Protein AF-A0A7K2MBK6-F1 (afdb_monomer_lite)

Sequence (251 aa):
DGAGLAPPAGGGGDGQAEGDTASGGSEAKGGGGGAPAEAKKDAPRGPLPFRPGDGPNLFVQFAQVRLATFPADSPCRLTDHHTVGMMDTATVEALKCWQRQVDGIYDGVMVKTDGLGNLGRSTMTALLMAHLGKNTADIQPGEDNPNVVWFNSVLLWATYDRITDNVVTTQSLFIRSNMQYLQGVKPRAHAPVNDALKERVKLYQRAMGLPVTGTVDDATYRQLHGGRIVSQDQPGEVTADNYPPLPATDQ

pLDDT: mean 83.33, std 23.37, range [27.06, 98.81]

Radius of gyration: 22.5 Å; chains: 1; bounding box: 66×53×66 Å

Secondary structure (DSSP, 8-state):
-----PPPPP--------------------------------PPPPS-SB-TTPPP-HHHHHHHHHHHTS-TT-TT---S---TT---HHHHHHHHHHHHHHHHHHT--HHHHH-TT-B-HHHHHHHHHHHHTT--GGGSTT-EEHHHHHHHHHHHHHH-SEE-HHHHHHHHHHHHHHHHHHTTPPP---EE--HHHHHHHHHHHHHTT----SS--HHHHHHHHTT--TTTT---EE--TTPSPPPPP--

Structure (mmCIF, N/CA/C/O backbone):
data_AF-A0A7K2MBK6-F1
#
_entry.id   AF-A0A7K2MBK6-F1
#
loop_
_atom_site.group_PDB
_atom_site.id
_atom_site.type_symbol
_atom_site.label_atom_id
_atom_site.label_alt_id
_atom_site.label_comp_id
_atom_site.label_asym_id
_atom_site.label_entity_id
_atom_site.label_seq_id
_atom_site.pdbx_PDB_ins_code
_atom_site.Cartn_x
_atom_site.Cartn_y
_atom_site.Cartn_z
_atom_site.occupancy
_atom_site.B_iso_or_equiv
_atom_site.auth_seq_id
_atom_site.auth_comp_id
_atom_site.auth_asym_id
_atom_site.auth_atom_id
_atom_site.pdbx_PDB_model_num
ATOM 1 N N . ASP A 1 1 ? -13.347 24.361 7.767 1.00 36.22 1 ASP A N 1
ATOM 2 C CA . ASP A 1 1 ? -14.416 24.047 6.799 1.00 36.22 1 ASP A CA 1
ATOM 3 C C . ASP A 1 1 ? -14.302 22.605 6.348 1.00 36.22 1 ASP A C 1
ATOM 5 O O . ASP A 1 1 ? -13.386 22.248 5.619 1.00 36.22 1 ASP A O 1
ATOM 9 N N . GLY A 1 2 ? -15.140 21.754 6.941 1.00 32.47 2 GLY A N 1
ATOM 10 C CA . GLY A 1 2 ? -15.077 20.302 6.807 1.00 32.47 2 GLY A CA 1
ATOM 11 C C . GLY A 1 2 ? -16.009 19.789 5.717 1.00 32.47 2 GLY A C 1
ATOM 12 O O . GLY A 1 2 ? -17.200 20.089 5.729 1.00 32.47 2 GLY A O 1
ATOM 13 N N . ALA A 1 3 ? -15.471 18.975 4.812 1.00 32.50 3 ALA A N 1
ATOM 14 C CA . ALA A 1 3 ? -16.254 18.151 3.902 1.00 32.50 3 ALA A CA 1
ATOM 15 C C . ALA A 1 3 ? -16.239 16.708 4.426 1.00 32.50 3 ALA A C 1
ATOM 17 O O . ALA A 1 3 ? -15.243 15.996 4.306 1.00 32.50 3 ALA A O 1
ATOM 18 N N . GLY A 1 4 ? -17.337 16.304 5.068 1.00 27.06 4 GLY A N 1
ATOM 19 C CA . GLY A 1 4 ? -17.598 14.918 5.441 1.00 27.06 4 GLY A CA 1
ATOM 20 C C . GLY A 1 4 ? -18.041 14.120 4.216 1.00 27.06 4 GLY A C 1
ATOM 21 O O . GLY A 1 4 ? -18.977 14.514 3.524 1.00 27.06 4 GLY A O 1
ATOM 22 N N . LEU A 1 5 ? -17.366 13.004 3.944 1.00 34.25 5 LEU A N 1
ATOM 23 C CA . LEU A 1 5 ? -17.765 12.044 2.917 1.00 34.25 5 LEU A CA 1
ATOM 24 C C . LEU A 1 5 ? -18.743 11.037 3.534 1.00 34.25 5 LEU A C 1
ATOM 26 O O . LEU A 1 5 ? -18.388 10.298 4.450 1.00 34.25 5 LEU A O 1
ATOM 30 N N . ALA A 1 6 ? -19.980 11.039 3.039 1.00 31.50 6 ALA A N 1
ATOM 31 C CA . ALA A 1 6 ? -21.019 10.083 3.406 1.00 31.50 6 ALA A CA 1
ATOM 32 C C . ALA A 1 6 ? -20.799 8.714 2.719 1.00 31.50 6 ALA A C 1
ATOM 34 O O . ALA A 1 6 ? -20.316 8.677 1.585 1.00 31.50 6 ALA A O 1
ATOM 35 N N . PRO A 1 7 ? -21.175 7.588 3.357 1.00 34.59 7 PRO A N 1
ATOM 36 C CA . PRO A 1 7 ? -21.175 6.272 2.720 1.00 34.59 7 PRO A CA 1
ATOM 37 C C . PRO A 1 7 ? -22.416 6.069 1.823 1.00 34.59 7 PRO A C 1
ATOM 39 O O . PRO A 1 7 ? -23.487 6.593 2.142 1.00 34.59 7 PRO A O 1
ATOM 42 N N . PRO A 1 8 ? -22.324 5.288 0.727 1.00 38.22 8 PRO A N 1
ATOM 43 C CA . PRO A 1 8 ? -23.493 4.929 -0.066 1.00 38.22 8 PRO A CA 1
ATOM 44 C C . PRO A 1 8 ? -24.351 3.870 0.640 1.00 38.22 8 PRO A C 1
ATOM 46 O O . PRO A 1 8 ? -23.853 2.890 1.197 1.00 38.22 8 PRO A O 1
ATOM 49 N N . ALA A 1 9 ? -25.662 4.104 0.595 1.00 33.31 9 ALA A N 1
ATOM 50 C CA . ALA A 1 9 ? -26.714 3.241 1.108 1.00 33.31 9 ALA A CA 1
ATOM 51 C C . ALA A 1 9 ? -26.870 1.961 0.269 1.00 33.31 9 ALA A C 1
ATOM 53 O O . ALA A 1 9 ? -26.773 1.988 -0.957 1.00 33.31 9 ALA A O 1
ATOM 54 N N . GLY A 1 10 ? -27.151 0.849 0.951 1.00 30.05 10 GLY A N 1
ATOM 55 C CA . GLY A 1 10 ? -27.561 -0.407 0.333 1.00 30.05 10 GLY A CA 1
ATOM 56 C C . GLY A 1 10 ? -29.027 -0.385 -0.100 1.00 30.05 10 GLY A C 1
ATOM 57 O O . GLY A 1 10 ? -29.869 0.239 0.543 1.00 30.05 10 GLY A O 1
ATOM 58 N N . GLY A 1 11 ? -29.326 -1.113 -1.173 1.00 29.67 11 GLY A N 1
ATOM 59 C CA . GLY A 1 11 ? -30.681 -1.416 -1.615 1.00 29.67 11 GLY A CA 1
ATOM 60 C C . GLY A 1 11 ? -30.727 -2.841 -2.151 1.00 29.67 11 GLY A C 1
ATOM 61 O O . GLY A 1 11 ? -30.145 -3.123 -3.193 1.00 29.67 11 GLY A O 1
ATOM 62 N N . GLY A 1 12 ? -31.373 -3.733 -1.401 1.00 29.88 12 GLY A N 1
ATOM 63 C CA . GLY A 1 12 ? -31.815 -5.039 -1.881 1.00 29.88 12 GLY A CA 1
ATOM 64 C C . GLY A 1 12 ? -33.213 -4.943 -2.495 1.00 29.88 12 GLY A C 1
ATOM 65 O O . GLY A 1 12 ? -33.972 -4.027 -2.178 1.00 29.88 12 GLY A O 1
ATOM 66 N N . GLY A 1 13 ? -33.548 -5.904 -3.352 1.00 30.03 13 GLY A N 1
ATOM 67 C CA . GLY A 1 13 ? -34.881 -6.056 -3.925 1.00 30.03 13 GLY A CA 1
ATOM 68 C C . GLY A 1 13 ? -34.951 -7.258 -4.861 1.00 30.03 13 GLY A C 1
ATOM 69 O O . GLY A 1 13 ? -34.574 -7.151 -6.024 1.00 30.03 13 GLY A O 1
ATOM 70 N N . ASP A 1 14 ? -35.424 -8.384 -4.330 1.00 35.62 14 ASP A N 1
ATOM 71 C CA . ASP A 1 14 ? -35.865 -9.558 -5.086 1.00 35.62 14 ASP A CA 1
ATOM 72 C C . ASP A 1 14 ? -37.155 -9.266 -5.872 1.00 35.62 14 ASP A C 1
ATOM 74 O O . ASP A 1 14 ? -38.020 -8.515 -5.418 1.00 35.62 14 ASP A O 1
ATOM 78 N N . GLY A 1 15 ? -37.315 -9.921 -7.026 1.00 33.47 15 GLY A N 1
ATOM 79 C CA . GLY A 1 15 ? -38.541 -9.889 -7.823 1.00 33.47 15 GLY A CA 1
ATOM 80 C C . GLY A 1 15 ? -38.549 -10.943 -8.932 1.00 33.47 15 GLY A C 1
ATOM 81 O O . GLY A 1 15 ? -38.000 -10.727 -10.007 1.00 33.47 15 GLY A O 1
ATOM 82 N N . GLN A 1 16 ? -39.184 -12.082 -8.653 1.00 35.91 16 GLN A N 1
ATOM 83 C CA . GLN A 1 16 ? -39.611 -13.113 -9.607 1.00 35.91 16 GLN A CA 1
ATOM 84 C C . GLN A 1 16 ? -40.810 -12.634 -10.443 1.00 35.91 16 GLN A C 1
ATOM 86 O O . GLN A 1 16 ? -41.732 -12.054 -9.875 1.00 35.91 16 GLN A O 1
ATOM 91 N N . ALA A 1 17 ? -40.859 -12.984 -11.735 1.00 32.66 17 ALA A N 1
ATOM 92 C CA . ALA A 1 17 ? -42.097 -13.359 -12.433 1.00 32.66 17 ALA A CA 1
ATOM 93 C C . ALA A 1 17 ? -41.804 -14.031 -13.788 1.00 32.66 17 ALA A C 1
ATOM 95 O O . ALA A 1 17 ? -40.976 -13.569 -14.569 1.00 32.66 17 ALA A O 1
ATOM 96 N N . GLU A 1 18 ? -42.517 -15.131 -14.016 1.00 33.41 18 GLU A N 1
ATOM 97 C CA . GLU A 1 18 ? -42.551 -15.996 -15.196 1.00 33.41 18 GLU A CA 1
ATOM 98 C C . GLU A 1 18 ? -43.325 -15.373 -16.373 1.00 33.41 18 GLU A C 1
ATOM 100 O O . GLU A 1 18 ? -44.137 -14.463 -16.195 1.00 33.41 18 GLU A O 1
ATOM 105 N N . GLY A 1 19 ? -43.130 -15.927 -17.574 1.00 31.80 19 GLY A N 1
ATOM 106 C CA . GLY A 1 19 ? -43.951 -15.634 -18.749 1.00 31.80 19 GLY A CA 1
ATOM 107 C C . GLY A 1 19 ? -43.549 -16.459 -19.972 1.00 31.80 19 GLY A C 1
ATOM 108 O O . GLY A 1 19 ? -42.684 -16.052 -20.740 1.00 31.80 19 GLY A O 1
ATOM 109 N N . ASP A 1 20 ? -44.195 -17.614 -20.138 1.00 33.47 20 ASP A N 1
ATOM 110 C CA . ASP A 1 20 ? -44.166 -18.473 -21.327 1.00 33.47 20 ASP A CA 1
ATOM 111 C C . ASP A 1 20 ? -44.657 -17.766 -22.604 1.00 33.47 20 ASP A C 1
ATOM 113 O O . ASP A 1 20 ? -45.598 -16.974 -22.559 1.00 33.47 20 ASP A O 1
ATOM 117 N N . THR A 1 21 ? -44.118 -18.146 -23.773 1.00 34.62 21 THR A N 1
ATOM 118 C CA . THR A 1 21 ? -44.914 -18.404 -24.999 1.00 34.62 21 THR A CA 1
ATOM 119 C C . THR A 1 21 ? -44.100 -19.101 -26.105 1.00 34.62 21 THR A C 1
ATOM 121 O O . THR A 1 21 ? -43.269 -18.516 -26.786 1.00 34.62 21 THR A O 1
ATOM 124 N N . ALA A 1 22 ? -44.380 -20.398 -26.249 1.00 33.19 22 ALA A N 1
ATOM 125 C CA . ALA A 1 22 ? -44.652 -21.183 -27.461 1.00 33.19 22 ALA A CA 1
ATOM 126 C C . ALA A 1 22 ? -43.997 -20.878 -28.841 1.00 33.19 22 ALA A C 1
ATOM 128 O O . ALA A 1 22 ? -44.323 -19.908 -29.513 1.00 33.19 22 ALA A O 1
ATOM 129 N N . SER A 1 23 ? -43.343 -21.940 -29.342 1.00 33.66 23 SER A N 1
ATOM 130 C CA . SER A 1 23 ? -43.606 -22.656 -30.616 1.00 33.66 23 SER A CA 1
ATOM 131 C C . SER A 1 23 ? -43.091 -22.118 -31.964 1.00 33.66 23 SER A C 1
ATOM 133 O O . SER A 1 23 ? -43.555 -21.105 -32.475 1.00 33.66 23 SER A O 1
ATOM 135 N N . GLY A 1 24 ? -42.303 -22.973 -32.638 1.00 30.20 24 GLY A N 1
ATOM 136 C CA . GLY A 1 24 ? -42.518 -23.282 -34.058 1.00 30.20 24 GLY A CA 1
ATOM 137 C C . GLY A 1 24 ? -41.276 -23.331 -34.959 1.00 30.20 24 GLY A C 1
ATOM 138 O O . GLY A 1 24 ? -40.671 -22.301 -35.220 1.00 30.20 24 GLY A O 1
ATOM 139 N N . GLY A 1 25 ? -41.000 -24.500 -35.557 1.00 29.09 25 GLY A N 1
ATOM 140 C CA . GLY A 1 25 ? -40.493 -24.567 -36.941 1.00 29.09 25 GLY A CA 1
ATOM 141 C C . GLY A 1 25 ? -39.177 -25.311 -37.191 1.00 29.09 25 GLY A C 1
ATOM 142 O O . GLY A 1 25 ? -38.112 -24.880 -36.772 1.00 29.09 25 GLY A O 1
ATOM 143 N N . SER A 1 26 ? -39.281 -26.408 -37.940 1.00 31.41 26 SER A N 1
ATOM 144 C CA . SER A 1 26 ? -38.248 -27.376 -38.330 1.00 31.41 26 SER A CA 1
ATOM 145 C C . SER A 1 26 ? -37.246 -26.934 -39.418 1.00 31.41 26 SER A C 1
ATOM 147 O O . SER A 1 26 ? -37.576 -26.149 -40.298 1.00 31.41 26 SER A O 1
ATOM 149 N N . GLU A 1 27 ? -36.085 -27.609 -39.379 1.00 33.09 27 GLU A N 1
ATOM 150 C CA . GLU A 1 27 ? -35.203 -28.087 -40.472 1.00 33.09 27 GLU A CA 1
ATOM 151 C C . GLU A 1 27 ? -34.545 -27.118 -41.481 1.00 33.09 27 GLU A C 1
ATOM 153 O O . GLU A 1 27 ? -35.196 -26.560 -42.353 1.00 33.09 27 GLU A O 1
ATOM 158 N N . ALA A 1 28 ? -33.200 -27.139 -41.516 1.00 33.06 28 ALA A N 1
ATOM 159 C CA . ALA A 1 28 ? -32.425 -27.360 -42.749 1.00 33.06 28 ALA A CA 1
ATOM 160 C C . ALA A 1 28 ? -30.959 -27.754 -42.454 1.00 33.06 28 ALA A C 1
ATOM 162 O O . ALA A 1 28 ? -30.247 -27.094 -41.701 1.00 33.06 28 ALA A O 1
ATOM 163 N N . LYS A 1 29 ? -30.504 -28.834 -43.104 1.00 37.34 29 LYS A N 1
ATOM 164 C CA . LYS A 1 29 ? -29.095 -29.228 -43.271 1.00 37.34 29 LYS A CA 1
ATOM 165 C C . LYS A 1 29 ? -28.343 -28.207 -44.135 1.00 37.34 29 LYS A C 1
ATOM 167 O O . LYS A 1 29 ? -28.859 -27.792 -45.166 1.00 37.34 29 LYS A O 1
ATOM 172 N N . GLY A 1 30 ? -27.070 -27.967 -43.825 1.00 29.12 30 GLY A N 1
ATOM 173 C CA . GLY A 1 30 ? -26.123 -27.345 -44.755 1.00 29.12 30 GLY A CA 1
ATOM 174 C C . GLY A 1 30 ? -24.713 -27.307 -44.176 1.00 29.12 30 GLY A C 1
ATOM 175 O O . GLY A 1 30 ? -24.443 -26.537 -43.264 1.00 29.12 30 GLY A O 1
ATOM 176 N N . GLY A 1 31 ? -23.832 -28.180 -44.667 1.00 31.53 31 GLY A N 1
ATOM 177 C CA . GLY A 1 31 ? -22.414 -28.174 -44.318 1.00 31.53 31 GLY A CA 1
ATOM 178 C C . GLY A 1 31 ? -21.611 -27.158 -45.130 1.00 31.53 31 GLY A C 1
ATOM 179 O O . GLY A 1 31 ? -22.044 -26.716 -46.191 1.00 31.53 31 GLY A O 1
ATOM 180 N N . GLY A 1 32 ? -20.396 -26.878 -44.659 1.00 30.50 32 GLY A N 1
ATOM 181 C CA . GLY A 1 32 ? -19.338 -26.274 -45.466 1.00 30.50 32 GLY A CA 1
ATOM 182 C C . GLY A 1 32 ? -18.655 -25.084 -44.803 1.00 30.50 32 GLY A C 1
ATOM 183 O O . GLY A 1 32 ? -19.283 -24.066 -44.547 1.00 30.50 32 GLY A O 1
ATOM 184 N N . GLY A 1 33 ? -17.340 -25.208 -44.608 1.00 32.62 33 GLY A N 1
ATOM 185 C CA . GLY A 1 33 ? -16.445 -24.073 -44.390 1.00 32.62 33 GLY A CA 1
ATOM 186 C C . GLY A 1 33 ? -16.106 -23.796 -42.932 1.00 32.62 33 GLY A C 1
ATOM 187 O O . GLY A 1 33 ? -16.539 -22.796 -42.373 1.00 32.62 33 GLY A O 1
ATOM 188 N N . GLY A 1 34 ? -15.268 -24.646 -42.331 1.00 35.56 34 GLY A N 1
ATOM 189 C CA . GLY A 1 34 ? -14.499 -24.248 -41.156 1.00 35.56 34 GLY A CA 1
ATOM 190 C C . GLY A 1 34 ? -13.550 -23.119 -41.548 1.00 35.56 34 GLY A C 1
ATOM 191 O O . GLY A 1 34 ? -12.457 -23.374 -42.049 1.00 35.56 34 GLY A O 1
ATOM 192 N N . ALA A 1 35 ? -13.993 -21.876 -41.367 1.00 40.59 35 ALA A N 1
ATOM 193 C CA . ALA A 1 35 ? -13.101 -20.732 -41.325 1.00 40.59 35 ALA A CA 1
ATOM 194 C C . ALA A 1 35 ? -12.093 -20.966 -40.184 1.00 40.59 35 ALA A C 1
ATOM 196 O O . ALA A 1 35 ? -12.491 -21.481 -39.131 1.00 40.59 35 ALA A O 1
ATOM 197 N N . PRO A 1 36 ? -10.800 -20.640 -40.363 1.00 45.97 36 PRO A N 1
ATOM 198 C CA . PRO A 1 36 ? -9.864 -20.677 -39.252 1.00 45.97 36 PRO A CA 1
ATOM 199 C C . PRO A 1 36 ? -10.438 -19.783 -38.157 1.00 45.97 36 PRO A C 1
ATOM 201 O O . PRO A 1 36 ? -10.774 -18.630 -38.423 1.00 45.97 36 PRO A O 1
ATOM 204 N N . ALA A 1 37 ? -10.619 -20.350 -36.962 1.00 47.19 37 ALA A N 1
ATOM 205 C CA . ALA A 1 37 ? -11.078 -19.602 -35.807 1.00 47.19 37 ALA A CA 1
ATOM 206 C C . ALA A 1 37 ? -10.175 -18.375 -35.683 1.00 47.19 37 ALA A C 1
ATOM 208 O O . ALA A 1 37 ? -8.970 -18.518 -35.456 1.00 47.19 37 ALA A O 1
ATOM 209 N N . GLU A 1 38 ? -10.744 -17.190 -35.912 1.00 43.12 38 GLU A N 1
ATOM 210 C CA . GLU A 1 38 ? -10.052 -15.942 -35.648 1.00 43.12 38 GLU A CA 1
ATOM 211 C C . GLU A 1 38 ? -9.532 -16.048 -34.221 1.00 43.12 38 GLU A C 1
ATOM 213 O O . GLU A 1 38 ? -10.299 -16.301 -33.284 1.00 43.12 38 GLU A O 1
ATOM 218 N N . ALA A 1 39 ? -8.209 -15.959 -34.076 1.00 46.09 39 ALA A N 1
ATOM 219 C CA . ALA A 1 39 ? -7.579 -15.924 -32.775 1.00 46.09 39 ALA A CA 1
ATOM 220 C C . ALA A 1 39 ? -8.320 -14.857 -31.972 1.00 46.09 39 ALA A C 1
ATOM 222 O O . ALA A 1 39 ? -8.333 -13.690 -32.372 1.00 46.09 39 ALA A O 1
ATOM 223 N N . LYS A 1 40 ? -8.997 -15.275 -30.892 1.00 40.41 40 LYS A N 1
ATOM 224 C CA . LYS A 1 40 ? -9.618 -14.347 -29.952 1.00 40.41 40 LYS A CA 1
ATOM 225 C C . LYS A 1 40 ? -8.539 -13.329 -29.616 1.00 40.41 40 LYS A C 1
ATOM 227 O O . LYS A 1 40 ? -7.544 -13.690 -28.996 1.00 40.41 40 LYS A O 1
ATOM 232 N N . LYS A 1 41 ? -8.706 -12.087 -30.081 1.00 37.41 41 LYS A N 1
ATOM 233 C CA . LYS A 1 41 ? -7.910 -10.971 -29.581 1.00 37.41 41 LYS A CA 1
ATOM 234 C C . LYS A 1 41 ? -8.077 -11.025 -28.073 1.00 37.41 41 LYS A C 1
ATOM 236 O O . LYS A 1 41 ? -9.211 -10.934 -27.600 1.00 37.41 41 LYS A O 1
ATOM 241 N N . ASP A 1 42 ? -6.977 -11.263 -27.363 1.00 40.12 42 ASP A N 1
ATOM 242 C CA . ASP A 1 42 ? -6.960 -11.208 -25.910 1.00 40.12 42 ASP A CA 1
ATOM 243 C C . ASP A 1 42 ? -7.710 -9.940 -25.504 1.00 40.12 42 ASP A C 1
ATOM 245 O O . ASP A 1 42 ? -7.404 -8.848 -26.000 1.00 40.12 42 ASP A O 1
ATOM 249 N N . ALA A 1 43 ? -8.736 -10.090 -24.663 1.00 38.09 43 ALA A N 1
ATOM 250 C CA . ALA A 1 43 ? -9.390 -8.938 -24.067 1.00 38.09 43 ALA A CA 1
ATOM 251 C C . ALA A 1 43 ? -8.292 -8.035 -23.472 1.00 38.09 43 ALA A C 1
ATOM 253 O O . ALA A 1 43 ? -7.310 -8.577 -22.945 1.00 38.09 43 ALA A O 1
ATOM 254 N N . PRO A 1 44 ? -8.405 -6.697 -23.579 1.00 46.50 44 PRO A N 1
ATOM 255 C CA . PRO A 1 44 ? -7.391 -5.790 -23.058 1.00 46.50 44 PRO A CA 1
ATOM 256 C C . PRO A 1 44 ? -7.011 -6.211 -21.637 1.00 46.50 44 PRO A C 1
ATOM 258 O O . PRO A 1 44 ? -7.873 -6.295 -20.761 1.00 46.50 44 PRO A O 1
ATOM 261 N N . ARG A 1 45 ? -5.737 -6.573 -21.431 1.00 55.69 45 ARG A N 1
ATOM 262 C CA . ARG A 1 45 ? -5.254 -6.990 -20.111 1.00 55.69 45 ARG A CA 1
ATOM 263 C C . ARG A 1 45 ? -5.484 -5.816 -19.172 1.00 55.69 45 ARG A C 1
ATOM 265 O O . ARG A 1 45 ? -5.042 -4.710 -19.471 1.00 55.69 45 ARG A O 1
ATOM 272 N N . GLY A 1 46 ? -6.203 -6.060 -18.078 1.00 58.53 46 GLY A N 1
ATOM 273 C CA . GLY A 1 46 ? -6.472 -5.032 -17.079 1.00 58.53 46 GLY A CA 1
ATOM 274 C C . GLY A 1 46 ? -5.168 -4.375 -16.605 1.00 58.53 46 GLY A C 1
ATOM 275 O O . GLY A 1 46 ? -4.121 -5.031 -16.600 1.00 58.53 46 GLY A O 1
ATOM 276 N N . PRO A 1 47 ? -5.213 -3.098 -16.199 1.00 75.75 47 PRO A N 1
ATOM 277 C CA . PRO A 1 47 ? -4.021 -2.307 -15.880 1.00 75.75 47 PRO A CA 1
ATOM 278 C C . PRO A 1 47 ? -3.352 -2.699 -14.552 1.00 75.75 47 PRO A C 1
ATOM 280 O O . PRO A 1 47 ? -2.366 -2.087 -14.155 1.00 75.75 47 PRO A O 1
ATOM 283 N N . LEU A 1 48 ? -3.877 -3.716 -13.866 1.00 86.25 48 LEU A N 1
ATOM 284 C CA . LEU A 1 48 ? -3.266 -4.349 -12.710 1.00 86.25 48 LEU A CA 1
ATOM 285 C C . LEU A 1 48 ? -3.201 -5.868 -12.902 1.00 86.25 48 LEU A C 1
ATOM 287 O O . LEU A 1 48 ? -4.091 -6.462 -13.523 1.00 86.25 48 LEU A O 1
ATOM 291 N N . PRO A 1 49 ? -2.188 -6.527 -12.324 1.00 93.62 49 PRO A N 1
ATOM 292 C CA . PRO A 1 49 ? -0.979 -5.952 -11.720 1.00 93.62 49 PRO A CA 1
ATOM 293 C C . PRO A 1 49 ? -0.037 -5.342 -12.776 1.00 93.62 49 PRO A C 1
ATOM 295 O O . PRO A 1 49 ? -0.115 -5.725 -13.944 1.00 93.62 49 PRO A O 1
ATOM 298 N N . PHE A 1 50 ? 0.870 -4.448 -12.362 1.00 95.31 50 PHE A N 1
ATOM 299 C CA . PHE A 1 50 ? 1.949 -3.948 -13.223 1.00 95.31 50 PHE A CA 1
ATOM 300 C C . PHE A 1 50 ? 2.996 -5.035 -13.470 1.00 95.31 50 PHE A C 1
ATOM 302 O O . PHE A 1 50 ? 3.400 -5.748 -12.543 1.00 95.31 50 PHE A O 1
ATOM 309 N N . ARG A 1 51 ? 3.446 -5.149 -14.717 1.00 95.81 51 ARG A N 1
ATOM 310 C CA . ARG A 1 51 ? 4.292 -6.226 -15.238 1.00 95.81 51 ARG A CA 1
ATOM 311 C C . ARG A 1 51 ? 5.508 -5.667 -15.986 1.00 95.81 51 ARG A C 1
ATOM 313 O O . ARG A 1 51 ? 5.503 -4.509 -16.405 1.00 95.81 51 ARG A O 1
ATOM 320 N N . PRO A 1 52 ? 6.543 -6.493 -16.222 1.00 96.25 52 PRO A N 1
ATOM 321 C CA . PRO A 1 52 ? 7.606 -6.144 -17.157 1.00 96.25 52 PRO A CA 1
ATOM 322 C C . PRO A 1 52 ? 7.038 -5.75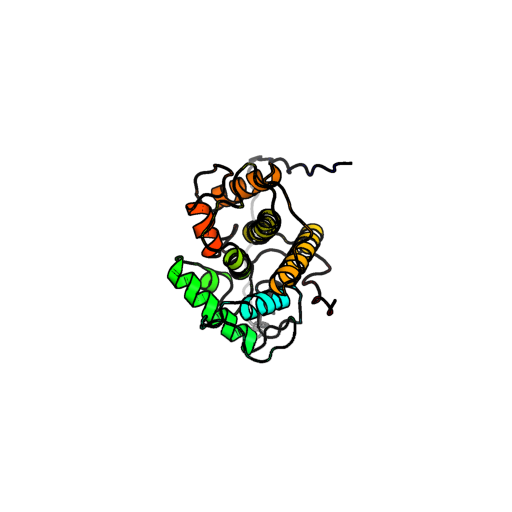8 -18.528 1.00 96.25 52 PRO A C 1
ATOM 324 O O . PRO A 1 52 ? 6.213 -6.483 -19.087 1.00 96.25 52 PRO A O 1
ATOM 327 N N . GLY A 1 53 ? 7.501 -4.633 -19.071 1.00 93.38 53 GLY A N 1
ATOM 328 C CA . GLY A 1 53 ? 7.023 -4.074 -20.340 1.00 93.38 53 GLY A CA 1
ATOM 329 C C . GLY A 1 53 ? 5.939 -3.003 -20.198 1.00 93.38 53 GLY A C 1
ATOM 330 O O . GLY A 1 53 ? 5.722 -2.263 -21.156 1.00 93.38 53 GLY A O 1
ATOM 331 N N . ASP A 1 54 ? 5.317 -2.865 -19.023 1.00 93.25 54 ASP A N 1
ATOM 332 C CA . ASP A 1 54 ? 4.459 -1.715 -18.739 1.00 93.25 54 ASP A CA 1
ATOM 333 C C . ASP A 1 54 ? 5.298 -0.428 -18.643 1.00 93.25 54 ASP A C 1
ATOM 335 O O . ASP A 1 54 ? 6.482 -0.450 -18.290 1.00 93.25 54 ASP A O 1
ATOM 339 N N . GLY A 1 55 ? 4.679 0.705 -18.985 1.00 92.88 55 GLY A N 1
ATOM 340 C CA . GLY A 1 55 ? 5.328 2.016 -18.954 1.00 92.88 55 GLY A CA 1
ATOM 341 C C . GLY A 1 55 ? 5.670 2.505 -17.538 1.00 92.88 55 GLY A C 1
ATOM 342 O O . GLY A 1 55 ? 5.162 1.970 -16.542 1.00 92.88 55 GLY A O 1
ATOM 343 N N . PRO A 1 56 ? 6.509 3.553 -17.432 1.00 96.44 56 PRO A N 1
ATOM 344 C CA . PRO A 1 56 ? 6.964 4.047 -16.145 1.00 96.44 56 PRO A CA 1
ATOM 345 C C . PRO A 1 56 ? 5.804 4.649 -15.351 1.00 96.44 56 PRO A C 1
ATOM 347 O O . PRO A 1 56 ? 5.002 5.407 -15.899 1.00 96.44 56 PRO A O 1
ATOM 350 N N . ASN A 1 57 ? 5.725 4.358 -14.052 1.00 96.50 57 ASN A N 1
ATOM 351 C CA . ASN A 1 57 ? 4.682 4.913 -13.190 1.00 96.50 57 ASN A CA 1
ATOM 352 C C . ASN A 1 57 ? 5.110 5.125 -11.729 1.00 96.50 57 ASN A C 1
ATOM 354 O O . ASN A 1 57 ? 6.103 4.581 -11.242 1.00 96.50 57 ASN A O 1
ATOM 358 N N . LEU A 1 58 ? 4.314 5.925 -11.020 1.00 97.50 58 LEU A N 1
ATOM 359 C CA . LEU A 1 58 ? 4.536 6.326 -9.632 1.00 97.50 58 LEU A CA 1
ATOM 360 C C . LEU A 1 58 ? 4.541 5.156 -8.642 1.00 97.50 58 LEU A C 1
ATOM 362 O O . LEU A 1 58 ? 5.285 5.180 -7.664 1.00 97.50 58 LEU A O 1
ATOM 366 N N . PHE A 1 59 ? 3.700 4.145 -8.853 1.00 97.44 59 PHE A N 1
ATOM 367 C CA . PHE A 1 59 ? 3.562 3.044 -7.898 1.00 97.44 59 PHE A CA 1
ATOM 368 C C . PHE A 1 59 ? 4.760 2.100 -7.963 1.00 97.44 59 PHE A C 1
ATOM 370 O O . PHE A 1 59 ? 5.271 1.681 -6.925 1.00 97.44 59 PHE A O 1
ATOM 377 N N . VAL A 1 60 ? 5.277 1.856 -9.168 1.00 98.38 60 VAL A N 1
ATOM 378 C CA . VAL A 1 60 ? 6.540 1.138 -9.359 1.00 98.38 60 VAL A CA 1
ATOM 379 C C . VAL A 1 60 ? 7.715 1.939 -8.802 1.00 98.38 60 VAL A C 1
ATOM 381 O O . VAL A 1 60 ? 8.554 1.367 -8.110 1.00 98.38 60 VAL A O 1
ATOM 384 N N . GLN A 1 61 ? 7.747 3.263 -8.997 1.00 98.50 61 GLN A N 1
ATOM 385 C CA . GLN A 1 61 ? 8.777 4.112 -8.387 1.00 98.50 61 GLN A CA 1
ATOM 386 C C . GLN A 1 61 ? 8.766 3.992 -6.858 1.00 98.50 61 GLN A C 1
ATOM 388 O O . GLN A 1 61 ? 9.818 3.862 -6.237 1.00 98.50 61 GLN A O 1
ATOM 393 N N . PHE A 1 62 ? 7.585 3.971 -6.238 1.00 98.44 62 PHE A N 1
ATOM 394 C CA . PHE A 1 62 ? 7.487 3.727 -4.802 1.00 98.44 62 PHE A CA 1
ATOM 395 C C . PHE A 1 62 ? 8.025 2.358 -4.399 1.00 98.44 62 PHE A C 1
ATOM 397 O O . PHE A 1 62 ? 8.773 2.276 -3.426 1.00 98.44 62 PHE A O 1
ATOM 404 N N . ALA A 1 63 ? 7.677 1.298 -5.133 1.00 98.62 63 ALA A N 1
ATOM 405 C CA . ALA A 1 63 ? 8.202 -0.032 -4.854 1.00 98.62 63 ALA A CA 1
ATOM 406 C C . ALA A 1 63 ? 9.738 -0.044 -4.915 1.00 98.62 63 ALA A C 1
ATOM 408 O O . ALA A 1 63 ? 10.374 -0.567 -4.003 1.00 98.62 63 ALA A O 1
ATOM 409 N N . GLN A 1 64 ? 10.332 0.612 -5.916 1.00 98.69 64 GLN A N 1
ATOM 410 C CA . GLN A 1 64 ? 11.784 0.767 -6.043 1.00 98.69 64 GLN A CA 1
ATOM 411 C C . GLN A 1 64 ? 12.392 1.511 -4.847 1.00 98.69 64 GLN A C 1
ATOM 413 O O . GLN A 1 64 ? 13.310 0.995 -4.210 1.00 98.69 64 GLN A O 1
ATOM 418 N N . VAL A 1 65 ? 11.846 2.677 -4.477 1.00 98.19 65 VAL A N 1
ATOM 419 C CA . VAL A 1 65 ? 12.305 3.450 -3.306 1.00 98.19 65 VAL A CA 1
ATOM 420 C C . VAL A 1 65 ? 12.189 2.620 -2.025 1.00 98.19 65 VAL A C 1
ATOM 422 O O . VAL A 1 65 ? 13.101 2.609 -1.194 1.00 98.19 65 VAL A O 1
ATOM 425 N N . ARG A 1 66 ? 11.092 1.878 -1.855 1.00 98.00 66 ARG A N 1
ATOM 426 C CA . ARG A 1 66 ? 10.877 1.036 -0.677 1.00 98.00 66 ARG A CA 1
ATOM 427 C C . ARG A 1 66 ? 11.869 -0.120 -0.608 1.00 98.00 66 ARG A C 1
ATOM 429 O O . ARG A 1 66 ? 12.481 -0.323 0.436 1.00 98.00 66 ARG A O 1
ATOM 436 N N . LEU A 1 67 ? 12.060 -0.841 -1.708 1.00 98.50 67 LEU A N 1
ATOM 437 C CA . LEU A 1 67 ? 13.013 -1.947 -1.789 1.00 98.50 67 LEU A CA 1
ATOM 438 C C . LEU A 1 67 ? 14.459 -1.466 -1.599 1.00 98.50 67 LEU A C 1
ATOM 440 O O . LEU A 1 67 ? 15.244 -2.142 -0.942 1.00 98.50 67 LEU A O 1
ATOM 444 N N . ALA A 1 68 ? 14.819 -0.288 -2.114 1.00 98.06 68 ALA A N 1
ATOM 445 C CA . ALA A 1 68 ? 16.159 0.285 -1.956 1.00 98.06 68 ALA A CA 1
ATOM 446 C C . ALA A 1 68 ? 16.461 0.746 -0.514 1.00 98.06 68 ALA A C 1
ATOM 448 O O . ALA A 1 68 ? 17.628 0.825 -0.109 1.00 98.06 68 ALA A O 1
ATOM 449 N N . THR A 1 69 ? 15.416 1.023 0.273 1.00 97.06 69 THR A N 1
ATOM 450 C CA . THR A 1 69 ? 15.501 1.492 1.669 1.00 97.06 69 THR A CA 1
ATOM 451 C C . THR A 1 69 ? 15.333 0.385 2.705 1.00 97.06 69 THR A C 1
ATOM 453 O O . THR A 1 69 ? 15.356 0.656 3.906 1.00 97.06 69 THR A O 1
ATOM 456 N N . PHE A 1 70 ? 15.206 -0.872 2.276 1.00 96.75 70 PHE A N 1
ATOM 457 C CA . PHE A 1 70 ? 15.312 -2.003 3.191 1.00 96.75 70 PHE A CA 1
ATOM 458 C C . PHE A 1 70 ? 16.669 -2.024 3.919 1.00 96.75 70 PHE A C 1
ATOM 460 O O . PHE A 1 70 ? 17.648 -1.462 3.410 1.00 96.75 70 PHE A O 1
ATOM 467 N N . PRO A 1 71 ? 16.740 -2.670 5.104 1.00 95.44 71 PRO A N 1
ATOM 468 C CA . PRO A 1 71 ? 17.991 -2.854 5.835 1.00 95.44 71 PRO A CA 1
ATOM 469 C C . PRO A 1 71 ? 19.117 -3.366 4.934 1.00 95.44 71 PRO A C 1
ATOM 471 O O . PRO A 1 71 ? 18.875 -4.126 3.995 1.00 95.44 71 PRO A O 1
ATOM 474 N N . ALA A 1 72 ? 20.353 -2.943 5.206 1.00 95.25 72 ALA A N 1
ATOM 475 C CA . ALA A 1 72 ? 21.491 -3.234 4.335 1.00 95.25 72 ALA A CA 1
ATOM 476 C C . ALA A 1 72 ? 21.802 -4.733 4.192 1.00 95.25 72 ALA A C 1
ATOM 478 O O . ALA A 1 72 ? 22.376 -5.136 3.187 1.00 95.25 72 ALA A O 1
ATOM 479 N N . ASP A 1 73 ? 21.406 -5.533 5.177 1.00 95.38 73 ASP A N 1
ATOM 480 C CA . ASP A 1 73 ? 21.518 -6.989 5.223 1.00 95.38 73 ASP A CA 1
ATOM 481 C C . ASP A 1 73 ? 20.292 -7.719 4.644 1.00 95.38 73 ASP A C 1
ATOM 483 O O . ASP A 1 73 ? 20.273 -8.949 4.594 1.00 95.38 73 ASP A O 1
ATOM 487 N N . SER A 1 74 ? 19.265 -6.991 4.188 1.00 96.56 74 SER A N 1
ATOM 488 C CA . SER A 1 74 ? 18.104 -7.603 3.549 1.00 96.56 74 SER A CA 1
ATOM 489 C C . SER A 1 74 ? 18.498 -8.207 2.195 1.00 96.56 74 SER A C 1
ATOM 491 O O . SER A 1 74 ? 18.935 -7.471 1.307 1.00 96.56 74 SER A O 1
ATOM 493 N N . PRO A 1 75 ? 18.272 -9.517 1.972 1.00 96.56 75 PRO A N 1
ATOM 494 C CA . PRO A 1 75 ? 18.614 -10.167 0.706 1.00 96.56 75 PRO A CA 1
ATOM 495 C C . PRO A 1 75 ? 17.730 -9.704 -0.459 1.00 96.56 75 PRO A C 1
ATOM 497 O O . PRO A 1 75 ? 18.054 -9.965 -1.611 1.00 96.56 75 PRO A O 1
ATOM 500 N N . CYS A 1 76 ? 16.614 -9.033 -0.165 1.00 98.25 76 CYS A N 1
ATOM 501 C CA . CYS A 1 76 ? 15.671 -8.531 -1.161 1.00 98.25 76 CYS A CA 1
ATOM 502 C C . CYS A 1 76 ? 15.797 -7.020 -1.393 1.00 98.25 76 CYS A C 1
ATOM 504 O O . CYS A 1 76 ? 14.927 -6.420 -2.024 1.00 98.25 76 CYS A O 1
ATOM 506 N N . ARG A 1 77 ? 16.847 -6.388 -0.853 1.00 98.38 77 ARG A N 1
ATOM 507 C CA . ARG A 1 77 ? 17.116 -4.970 -1.076 1.00 98.38 77 ARG A CA 1
ATOM 508 C C . ARG A 1 77 ? 17.443 -4.724 -2.550 1.00 98.38 77 ARG A C 1
ATOM 510 O O . ARG A 1 77 ? 18.287 -5.406 -3.122 1.00 98.38 77 ARG A O 1
ATOM 517 N N . LEU A 1 78 ? 16.818 -3.712 -3.146 1.00 98.50 78 LEU A N 1
ATOM 518 C CA . LEU A 1 78 ? 17.139 -3.281 -4.508 1.00 98.50 78 LEU A CA 1
ATOM 519 C C . LEU A 1 78 ? 18.436 -2.460 -4.499 1.00 98.50 78 LEU A C 1
ATOM 521 O O . LEU A 1 78 ? 18.442 -1.310 -4.059 1.00 98.50 78 LEU A O 1
ATOM 525 N N . THR A 1 79 ? 19.532 -3.060 -4.961 1.00 97.75 79 THR A N 1
ATOM 526 C CA . THR A 1 79 ? 20.854 -2.411 -5.067 1.00 97.75 79 THR A CA 1
ATOM 527 C C . THR A 1 79 ? 21.281 -2.147 -6.502 1.00 97.75 79 THR A C 1
ATOM 529 O O . THR A 1 79 ? 22.080 -1.244 -6.748 1.00 97.75 79 THR A O 1
ATOM 532 N N . ASP A 1 80 ? 20.767 -2.939 -7.438 1.00 97.94 80 ASP A N 1
ATOM 533 C CA . ASP A 1 80 ? 21.127 -2.839 -8.844 1.00 97.94 80 ASP A CA 1
ATOM 534 C C . ASP A 1 80 ? 20.518 -1.587 -9.486 1.00 97.94 80 ASP A C 1
ATOM 536 O O . ASP A 1 80 ? 19.479 -1.061 -9.061 1.00 97.94 80 ASP A O 1
ATOM 540 N N . HIS A 1 81 ? 21.184 -1.107 -10.536 1.00 97.50 81 HIS A N 1
ATOM 541 C CA . HIS A 1 81 ? 20.693 0.015 -11.323 1.00 97.50 81 HIS A CA 1
ATOM 542 C C . HIS A 1 81 ? 19.319 -0.313 -11.914 1.00 97.50 81 HIS A C 1
ATOM 544 O O . HIS A 1 81 ? 19.129 -1.364 -12.528 1.00 97.50 81 HIS A O 1
ATOM 550 N N . HIS A 1 82 ? 18.395 0.632 -11.789 1.00 97.94 82 HIS A N 1
ATOM 551 C CA . HIS A 1 82 ? 17.040 0.521 -12.303 1.00 97.94 82 HIS A CA 1
ATOM 552 C C . HIS A 1 82 ? 16.582 1.847 -12.913 1.00 97.94 82 HIS A C 1
ATOM 554 O O . HIS A 1 82 ? 17.101 2.919 -12.601 1.00 97.94 82 HIS A O 1
ATOM 560 N N . THR A 1 83 ? 15.594 1.769 -13.796 1.00 98.12 83 THR A N 1
ATOM 561 C CA . THR A 1 83 ? 14.940 2.931 -14.394 1.00 98.12 83 THR A CA 1
ATOM 562 C C . THR A 1 83 ? 13.746 3.329 -13.538 1.00 98.12 83 THR A C 1
ATOM 564 O O . THR A 1 83 ? 12.892 2.499 -13.221 1.00 98.12 83 THR A O 1
ATOM 567 N N . VAL A 1 84 ? 13.670 4.609 -13.179 1.00 97.81 84 VAL A N 1
ATOM 568 C CA . VAL A 1 84 ? 12.615 5.155 -12.315 1.00 97.81 84 VAL A CA 1
ATOM 569 C C . VAL A 1 84 ? 11.225 4.805 -12.850 1.00 97.81 84 VAL A C 1
ATOM 571 O O . VAL A 1 84 ? 10.869 5.139 -13.980 1.00 97.81 84 VAL A O 1
ATOM 574 N N . GLY A 1 85 ? 10.429 4.141 -12.013 1.00 97.56 85 GLY A N 1
ATOM 575 C CA . GLY A 1 85 ? 9.049 3.775 -12.314 1.00 97.56 85 GLY A CA 1
ATOM 576 C C . GLY A 1 85 ? 8.876 2.592 -13.265 1.00 97.56 85 GLY A C 1
ATOM 577 O O . GLY A 1 85 ? 7.735 2.253 -13.566 1.00 97.56 85 GLY A O 1
ATOM 578 N N . MET A 1 86 ? 9.953 1.958 -13.732 1.00 97.94 86 MET A N 1
ATOM 579 C CA . MET A 1 86 ? 9.892 0.829 -14.666 1.00 97.94 86 MET A CA 1
ATOM 580 C C . MET A 1 86 ? 10.025 -0.522 -13.961 1.00 97.94 86 MET A C 1
ATOM 582 O O . MET A 1 86 ? 10.873 -0.708 -13.094 1.00 97.94 86 MET A O 1
ATOM 586 N N . MET A 1 87 ? 9.249 -1.510 -14.411 1.00 98.00 87 MET A N 1
ATOM 587 C CA . MET A 1 87 ? 9.384 -2.916 -14.002 1.00 98.00 87 MET A CA 1
ATOM 588 C C . MET A 1 87 ? 10.532 -3.603 -14.763 1.00 98.00 87 MET A C 1
ATOM 590 O O . MET A 1 87 ? 10.318 -4.547 -15.525 1.00 98.00 87 MET A O 1
ATOM 594 N N . ASP A 1 88 ? 11.751 -3.088 -14.612 1.00 98.00 88 ASP A N 1
ATOM 595 C CA . ASP A 1 88 ? 12.952 -3.692 -15.196 1.00 98.00 88 ASP A CA 1
ATOM 596 C C . ASP A 1 88 ? 13.421 -4.942 -14.436 1.00 98.00 88 ASP A C 1
ATOM 598 O O . ASP A 1 88 ? 12.877 -5.305 -13.393 1.00 98.00 88 ASP A O 1
ATOM 602 N N . THR A 1 89 ? 14.442 -5.623 -14.967 1.00 98.44 89 THR A N 1
ATOM 603 C CA . THR A 1 89 ? 14.965 -6.870 -14.391 1.00 98.44 89 THR A CA 1
ATOM 604 C C . THR A 1 89 ? 15.341 -6.717 -12.918 1.00 98.44 89 THR A C 1
ATOM 606 O O . THR A 1 89 ? 14.964 -7.565 -12.114 1.00 98.44 89 THR A O 1
ATOM 609 N N . ALA A 1 90 ? 16.034 -5.636 -12.548 1.00 98.56 90 ALA A N 1
ATOM 610 C CA . ALA A 1 90 ? 16.455 -5.392 -11.170 1.00 98.56 90 ALA A CA 1
ATOM 611 C C . ALA A 1 90 ? 15.246 -5.236 -10.232 1.00 98.56 90 ALA A C 1
ATOM 613 O O . ALA A 1 90 ? 15.159 -5.903 -9.198 1.00 98.56 90 ALA A O 1
ATOM 614 N N . THR A 1 91 ? 14.274 -4.411 -10.631 1.00 98.69 91 THR A N 1
ATOM 615 C CA . THR A 1 91 ? 13.033 -4.183 -9.877 1.00 98.69 91 THR A CA 1
ATOM 616 C C . THR A 1 91 ? 12.239 -5.478 -9.709 1.00 98.69 91 THR A C 1
ATOM 618 O O . THR A 1 91 ? 11.782 -5.804 -8.612 1.00 98.69 91 THR A O 1
ATOM 621 N N . VAL A 1 92 ? 12.107 -6.249 -10.789 1.00 98.75 92 VAL A N 1
ATOM 622 C CA . VAL A 1 92 ? 11.365 -7.512 -10.814 1.00 98.75 92 VAL A CA 1
ATOM 623 C C . VAL A 1 92 ? 12.023 -8.549 -9.908 1.00 98.75 92 VAL A C 1
ATOM 625 O O . VAL A 1 92 ? 11.327 -9.160 -9.104 1.00 98.75 92 VAL A O 1
ATOM 628 N N . GLU A 1 93 ? 13.341 -8.747 -9.981 1.00 98.69 93 GLU A N 1
ATOM 629 C CA . GLU A 1 93 ? 14.032 -9.723 -9.126 1.00 98.69 93 GLU A CA 1
ATOM 630 C C . GLU A 1 93 ? 13.955 -9.353 -7.636 1.00 98.69 93 GLU A C 1
ATOM 632 O O . GLU A 1 93 ? 13.691 -10.227 -6.802 1.00 98.69 93 GLU A O 1
ATOM 637 N N . ALA A 1 94 ? 14.067 -8.064 -7.294 1.00 98.75 94 ALA A N 1
ATOM 638 C CA . ALA A 1 94 ? 13.867 -7.594 -5.922 1.00 98.75 94 ALA A CA 1
ATOM 639 C C . ALA A 1 94 ? 12.437 -7.882 -5.420 1.00 98.75 94 ALA A C 1
ATOM 641 O O . ALA A 1 94 ? 12.260 -8.419 -4.320 1.00 98.75 94 ALA A O 1
ATOM 642 N N . LEU A 1 95 ? 11.415 -7.622 -6.248 1.00 98.69 95 LEU A N 1
ATOM 643 C CA . LEU A 1 95 ? 10.024 -7.968 -5.932 1.00 98.69 95 LEU A CA 1
ATOM 644 C C . LEU A 1 95 ? 9.831 -9.475 -5.757 1.00 98.69 95 LEU A C 1
ATOM 646 O O . LEU A 1 95 ? 9.199 -9.890 -4.788 1.00 98.69 95 LEU A O 1
ATOM 650 N N . LYS A 1 96 ? 10.401 -10.308 -6.639 1.00 98.81 96 LYS A N 1
ATOM 651 C CA . LYS A 1 96 ? 10.313 -11.774 -6.524 1.00 98.81 96 LYS A CA 1
ATOM 652 C C . LYS A 1 96 ? 10.896 -12.279 -5.210 1.00 98.81 96 LYS A C 1
ATOM 654 O O . LYS A 1 96 ? 10.293 -13.143 -4.571 1.00 98.81 96 LYS A O 1
ATOM 659 N N . CYS A 1 97 ? 12.071 -11.772 -4.831 1.00 98.75 97 CYS A N 1
ATOM 660 C CA . CYS A 1 97 ? 12.706 -12.111 -3.561 1.00 98.75 97 CYS A CA 1
ATOM 661 C C . CYS A 1 97 ? 11.779 -11.756 -2.398 1.00 98.75 97 CYS A C 1
ATOM 663 O O . CYS A 1 97 ? 11.435 -12.618 -1.585 1.00 98.75 97 CYS A O 1
ATOM 665 N N . TRP A 1 98 ? 11.325 -10.501 -2.363 1.00 98.38 98 TRP A N 1
ATOM 666 C CA . TRP A 1 98 ? 10.528 -9.983 -1.261 1.00 98.38 98 TRP A CA 1
ATOM 667 C C . TRP A 1 98 ? 9.168 -10.684 -1.142 1.00 98.38 98 TRP A C 1
ATOM 669 O O . TRP A 1 98 ? 8.800 -11.112 -0.048 1.00 98.38 98 TRP A O 1
ATOM 679 N N . GLN A 1 99 ? 8.461 -10.891 -2.258 1.00 98.56 99 GLN A N 1
ATOM 680 C CA . GLN A 1 99 ? 7.180 -11.600 -2.277 1.00 98.56 99 GLN A CA 1
ATOM 681 C C . GLN A 1 99 ? 7.311 -13.013 -1.705 1.00 98.56 99 GLN A C 1
ATOM 683 O O . GLN A 1 99 ? 6.537 -13.390 -0.833 1.00 98.56 99 GLN A O 1
ATOM 688 N N . ARG A 1 100 ? 8.322 -13.783 -2.137 1.00 98.50 100 ARG A N 1
ATOM 689 C CA . ARG A 1 100 ? 8.568 -15.139 -1.614 1.00 98.50 100 ARG A CA 1
ATOM 690 C C . ARG A 1 100 ? 8.877 -15.131 -0.121 1.00 98.50 100 ARG A C 1
ATOM 692 O O . ARG A 1 100 ? 8.390 -15.995 0.605 1.00 98.50 100 ARG A O 1
ATOM 699 N N . GLN A 1 101 ? 9.689 -14.174 0.331 1.00 97.38 101 GLN A N 1
ATOM 700 C CA . GLN A 1 101 ? 10.044 -14.053 1.740 1.00 97.38 101 GLN A CA 1
ATOM 701 C C . GLN A 1 101 ? 8.804 -13.776 2.597 1.00 97.38 101 GLN A C 1
ATOM 703 O O . GLN A 1 101 ? 8.580 -14.458 3.596 1.00 97.38 101 GLN A O 1
ATOM 708 N N . VAL A 1 102 ? 7.991 -12.795 2.211 1.00 96.75 102 VAL A N 1
ATOM 709 C CA . VAL A 1 102 ? 6.795 -12.411 2.967 1.00 96.75 102 VAL A CA 1
ATOM 710 C C . VAL A 1 102 ? 5.714 -13.486 2.882 1.00 96.75 102 VAL A C 1
ATOM 712 O O . VAL A 1 102 ? 5.161 -13.836 3.925 1.00 96.75 102 VAL A O 1
ATOM 715 N N . ASP A 1 103 ? 5.462 -14.069 1.704 1.00 97.38 103 ASP A N 1
ATOM 716 C CA . ASP A 1 103 ? 4.498 -15.166 1.558 1.00 97.38 103 ASP A CA 1
ATOM 717 C C . ASP A 1 103 ? 4.879 -16.350 2.462 1.00 97.38 103 ASP A C 1
ATOM 719 O O . ASP A 1 103 ? 4.019 -16.899 3.151 1.00 97.38 103 ASP A O 1
ATOM 723 N N . GLY A 1 104 ? 6.174 -16.674 2.566 1.00 96.50 104 GLY A N 1
ATOM 724 C CA . GLY A 1 104 ? 6.669 -17.710 3.474 1.00 96.50 104 GLY A CA 1
ATOM 725 C C . GLY A 1 104 ? 6.530 -17.379 4.968 1.00 96.50 104 GLY A C 1
ATOM 726 O O . GLY A 1 104 ? 6.263 -18.274 5.766 1.00 96.50 104 GLY A O 1
ATOM 727 N N . ILE A 1 105 ? 6.696 -16.113 5.369 1.00 93.62 105 ILE A N 1
ATOM 728 C CA . ILE A 1 105 ? 6.612 -15.695 6.784 1.00 93.62 105 ILE A CA 1
ATOM 729 C C . ILE A 1 105 ? 5.157 -15.577 7.254 1.00 93.62 105 ILE A C 1
ATOM 731 O O . ILE A 1 105 ? 4.834 -15.942 8.387 1.00 93.62 105 ILE A O 1
ATOM 735 N N . TYR A 1 106 ? 4.286 -15.034 6.406 1.00 91.12 106 TYR A N 1
ATOM 736 C CA . TYR A 1 106 ? 2.937 -14.625 6.794 1.00 91.12 106 TYR A CA 1
ATOM 737 C C . TYR A 1 106 ? 1.833 -15.571 6.313 1.00 91.12 106 TYR A C 1
ATOM 739 O O . TYR A 1 106 ? 0.672 -15.290 6.605 1.00 91.12 106 TYR A O 1
ATOM 747 N N . ASP A 1 107 ? 2.170 -16.679 5.636 1.00 92.25 107 ASP A N 1
ATOM 748 C CA . ASP A 1 107 ? 1.210 -17.417 4.794 1.00 92.25 107 ASP A CA 1
ATOM 749 C C . ASP A 1 107 ? 0.511 -16.436 3.835 1.00 92.25 107 ASP A C 1
ATOM 751 O O . ASP A 1 107 ? -0.718 -16.290 3.788 1.00 92.25 107 ASP A O 1
ATOM 755 N N . GLY A 1 108 ? 1.353 -15.627 3.187 1.00 88.62 108 GLY A N 1
ATOM 756 C CA . GLY A 1 108 ? 0.931 -14.559 2.296 1.00 88.62 108 GLY A CA 1
ATOM 757 C C . GLY A 1 108 ? 0.439 -15.103 0.963 1.00 88.62 108 GLY A C 1
ATOM 758 O O . GLY A 1 108 ? 0.626 -16.268 0.609 1.00 88.62 108 GLY A O 1
ATOM 759 N N . VAL A 1 109 ? -0.256 -14.241 0.233 1.00 95.06 109 VAL A N 1
ATOM 760 C CA . VAL A 1 109 ? -0.974 -14.607 -0.995 1.00 95.06 109 VAL A CA 1
ATOM 761 C C . VAL A 1 109 ? -0.550 -13.755 -2.185 1.00 95.06 109 VAL A C 1
ATOM 763 O O . VAL A 1 109 ? -1.229 -13.772 -3.215 1.00 95.06 109 VAL A O 1
ATOM 766 N N . MET A 1 110 ? 0.552 -13.012 -2.074 1.00 96.00 110 MET A N 1
ATOM 767 C CA . MET A 1 110 ? 0.944 -12.035 -3.088 1.00 96.00 110 MET A CA 1
ATOM 768 C C . MET A 1 110 ? 1.301 -12.706 -4.401 1.00 96.00 110 MET A C 1
ATOM 770 O O . MET A 1 110 ? 0.781 -12.311 -5.442 1.00 96.00 110 MET A O 1
ATOM 774 N N . VAL A 1 111 ? 2.108 -13.773 -4.370 1.00 96.62 111 VAL A N 1
ATOM 775 C CA . VAL A 1 111 ? 2.469 -14.505 -5.592 1.00 96.62 111 VAL A CA 1
ATOM 776 C C . VAL A 1 111 ? 1.234 -15.117 -6.246 1.00 96.62 111 VAL A C 1
ATOM 778 O O . VAL A 1 111 ? 1.116 -15.100 -7.469 1.00 96.62 111 VAL A O 1
ATOM 781 N N . LYS A 1 112 ? 0.296 -15.632 -5.445 1.00 94.81 112 LYS A N 1
ATOM 782 C CA . LYS A 1 112 ? -0.965 -16.182 -5.955 1.00 94.81 112 LYS A CA 1
ATOM 783 C C . LYS A 1 112 ? -1.847 -15.102 -6.594 1.00 94.81 112 LYS A C 1
ATOM 785 O O . LYS A 1 112 ? -2.530 -15.393 -7.569 1.00 94.81 112 LYS A O 1
ATOM 790 N N . THR A 1 113 ? -1.846 -13.898 -6.030 1.00 94.00 113 THR A N 1
ATOM 791 C CA . THR A 1 113 ? -2.770 -12.816 -6.402 1.00 94.00 113 THR A CA 1
ATOM 792 C C . THR A 1 113 ? -2.235 -11.967 -7.542 1.00 94.00 113 THR A C 1
ATOM 794 O O . THR A 1 113 ? -2.886 -11.814 -8.570 1.00 94.00 113 THR A O 1
ATOM 797 N N . ASP A 1 114 ? -1.033 -11.429 -7.372 1.00 95.38 114 ASP A N 1
ATOM 798 C CA . ASP A 1 114 ? -0.429 -10.507 -8.328 1.00 95.38 114 ASP A CA 1
ATOM 799 C C . ASP A 1 114 ? 0.463 -11.248 -9.333 1.00 95.38 114 ASP A C 1
ATOM 801 O O . ASP A 1 114 ? 0.763 -10.746 -10.414 1.00 95.38 114 ASP A O 1
ATOM 805 N N . GLY A 1 115 ? 0.888 -12.470 -9.023 1.00 95.94 115 GLY A N 1
ATOM 806 C CA . GLY A 1 115 ? 1.904 -13.164 -9.801 1.00 95.94 115 GLY A CA 1
ATOM 807 C C . GLY A 1 115 ? 3.318 -12.741 -9.402 1.00 95.94 115 GLY A C 1
ATOM 808 O O . GLY A 1 115 ? 3.603 -11.592 -9.060 1.00 95.94 115 GLY A O 1
ATOM 809 N N . LEU A 1 116 ? 4.223 -13.714 -9.457 1.00 98.00 116 LEU A N 1
ATOM 810 C CA . LEU A 1 116 ? 5.606 -13.556 -9.029 1.00 98.00 116 LEU A CA 1
ATOM 811 C C . LEU A 1 116 ? 6.345 -12.487 -9.857 1.00 98.00 116 LEU A C 1
ATOM 813 O O . LEU A 1 116 ? 6.519 -12.641 -11.065 1.00 98.00 116 LEU A O 1
ATOM 817 N N . GLY A 1 117 ? 6.847 -11.452 -9.183 1.00 98.25 117 GLY A N 1
ATOM 818 C CA . GLY A 1 117 ? 7.588 -10.338 -9.779 1.00 98.25 117 GLY A CA 1
ATOM 819 C C . GLY A 1 117 ? 6.715 -9.224 -10.355 1.00 98.25 117 GLY A C 1
ATOM 820 O O . GLY A 1 117 ? 7.261 -8.286 -10.928 1.00 98.25 117 GL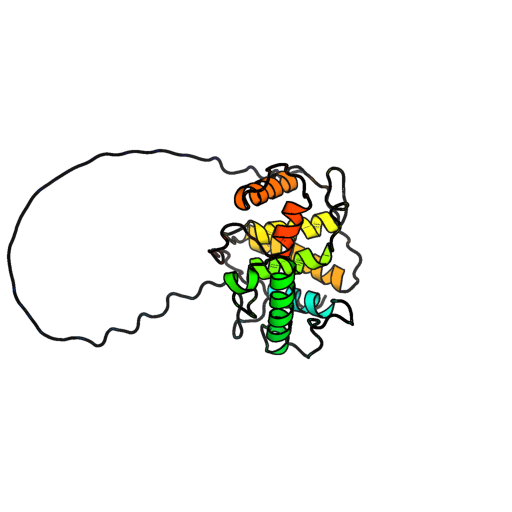Y A O 1
ATOM 821 N N . ASN A 1 118 ? 5.391 -9.306 -10.210 1.00 97.81 118 ASN A N 1
ATOM 822 C CA . ASN A 1 118 ? 4.475 -8.239 -10.602 1.00 97.81 118 ASN A CA 1
ATOM 823 C C . ASN A 1 118 ? 4.109 -7.370 -9.396 1.00 97.81 118 ASN A C 1
ATOM 825 O O . ASN A 1 118 ? 4.131 -7.831 -8.254 1.00 97.81 118 ASN A O 1
ATOM 829 N N . LEU A 1 119 ? 3.711 -6.128 -9.657 1.00 97.69 119 LEU A N 1
ATOM 830 C CA . LEU A 1 119 ? 3.265 -5.190 -8.633 1.00 97.69 119 LEU A CA 1
ATOM 831 C C . LEU A 1 119 ? 1.754 -4.969 -8.748 1.00 97.69 119 LEU A C 1
ATOM 833 O O . LEU A 1 119 ? 1.294 -4.165 -9.555 1.00 97.69 119 LEU A O 1
ATOM 837 N N . GLY A 1 120 ? 0.975 -5.696 -7.952 1.00 95.44 120 GLY A N 1
ATOM 838 C CA . GLY A 1 120 ? -0.463 -5.475 -7.818 1.00 95.44 120 GLY A CA 1
ATOM 839 C C . GLY A 1 120 ? -0.845 -4.945 -6.442 1.00 95.44 120 GLY A C 1
ATOM 840 O O . GLY A 1 120 ? -0.002 -4.488 -5.664 1.00 95.44 120 GLY A O 1
ATOM 841 N N . ARG A 1 121 ? -2.146 -4.989 -6.142 1.00 95.50 121 ARG A N 1
ATOM 842 C CA . ARG A 1 121 ? -2.690 -4.466 -4.882 1.00 95.50 121 ARG A CA 1
ATOM 843 C C . ARG A 1 121 ? -2.142 -5.214 -3.671 1.00 95.50 121 ARG A C 1
ATOM 845 O O . ARG A 1 121 ? -1.802 -4.580 -2.679 1.00 95.50 121 ARG A O 1
ATOM 852 N N . SER A 1 122 ? -2.014 -6.535 -3.775 1.00 97.00 122 SER A N 1
ATOM 853 C CA . SER A 1 122 ? -1.546 -7.397 -2.688 1.00 97.00 122 SER A CA 1
ATOM 854 C C . SER A 1 122 ? -0.094 -7.073 -2.306 1.00 97.00 122 SER A C 1
ATOM 856 O O . SER A 1 122 ? 0.217 -6.811 -1.142 1.00 97.00 122 SER A O 1
ATOM 858 N N . THR A 1 123 ? 0.766 -6.964 -3.316 1.00 98.00 123 THR A N 1
ATOM 859 C CA . THR A 1 123 ? 2.186 -6.605 -3.221 1.00 98.00 123 THR A CA 1
ATOM 860 C C . THR A 1 123 ? 2.357 -5.176 -2.708 1.00 98.00 123 THR A C 1
ATOM 862 O O . THR A 1 123 ? 3.155 -4.940 -1.803 1.00 98.00 123 THR A O 1
ATOM 865 N N . MET A 1 124 ? 1.572 -4.215 -3.207 1.00 97.75 124 MET A N 1
ATOM 866 C CA . MET A 1 124 ? 1.604 -2.829 -2.717 1.00 97.75 124 MET A CA 1
ATOM 867 C C . MET A 1 124 ? 1.185 -2.710 -1.249 1.00 97.75 124 MET A C 1
ATOM 869 O O . MET A 1 124 ? 1.862 -2.025 -0.478 1.00 97.75 124 MET A O 1
ATOM 873 N N . THR A 1 125 ? 0.107 -3.391 -0.841 1.00 97.88 125 THR A N 1
ATOM 874 C CA . THR A 1 125 ? -0.353 -3.422 0.556 1.00 97.88 125 THR A CA 1
ATOM 875 C C . THR A 1 125 ? 0.758 -3.899 1.487 1.00 97.88 125 THR A C 1
ATOM 877 O O . THR A 1 125 ? 1.061 -3.225 2.473 1.00 97.88 125 THR A O 1
ATOM 880 N N . ALA A 1 126 ? 1.419 -5.008 1.156 1.00 97.88 126 ALA A N 1
ATOM 881 C CA . ALA A 1 126 ? 2.479 -5.546 1.998 1.00 97.88 126 ALA A CA 1
ATOM 882 C C . ALA A 1 126 ? 3.779 -4.707 1.948 1.00 97.88 126 ALA A C 1
ATOM 884 O O . ALA A 1 126 ? 4.431 -4.540 2.982 1.00 97.88 126 ALA A O 1
ATOM 885 N N . LEU A 1 127 ? 4.135 -4.086 0.811 1.00 98.06 127 LEU A N 1
ATOM 886 C CA . LEU A 1 127 ? 5.286 -3.168 0.729 1.00 98.06 127 LEU A CA 1
ATOM 887 C C . LEU A 1 127 ? 5.099 -1.949 1.635 1.00 98.06 127 LEU A C 1
ATOM 889 O O . LEU A 1 127 ? 6.036 -1.531 2.323 1.00 98.06 127 LEU A O 1
ATOM 893 N N . LEU A 1 128 ? 3.882 -1.396 1.653 1.00 97.56 128 LEU A N 1
ATOM 894 C CA . LEU A 1 128 ? 3.505 -0.324 2.568 1.00 97.56 128 LEU A CA 1
ATOM 895 C C . LEU A 1 128 ? 3.561 -0.814 4.021 1.00 97.56 128 LEU A C 1
ATOM 897 O O . LEU A 1 128 ? 4.167 -0.144 4.854 1.00 97.56 128 LEU A O 1
ATOM 901 N N . MET A 1 129 ? 3.009 -1.989 4.335 1.00 97.00 129 MET A N 1
ATOM 902 C CA . MET A 1 129 ? 3.042 -2.535 5.699 1.00 97.00 129 MET A CA 1
ATOM 903 C C . MET A 1 129 ? 4.449 -2.762 6.240 1.00 97.00 129 MET A C 1
ATOM 905 O O . MET A 1 129 ? 4.675 -2.568 7.434 1.00 97.00 129 MET A O 1
ATOM 909 N N . ALA A 1 130 ? 5.414 -3.100 5.382 1.00 95.38 130 ALA A N 1
ATOM 910 C CA . ALA A 1 130 ? 6.792 -3.327 5.802 1.00 95.38 130 ALA A CA 1
ATOM 911 C C . ALA A 1 130 ? 7.400 -2.125 6.557 1.00 95.38 130 ALA A C 1
ATOM 913 O O . ALA A 1 130 ? 8.346 -2.315 7.319 1.00 95.38 130 ALA A O 1
ATOM 914 N N . HIS A 1 131 ? 6.911 -0.895 6.336 1.00 93.06 131 HIS A N 1
ATOM 915 C CA . HIS A 1 131 ? 7.360 0.302 7.066 1.00 93.06 131 HIS A CA 1
ATOM 916 C C . HIS A 1 131 ? 6.963 0.270 8.544 1.00 93.06 131 HIS A C 1
ATOM 918 O O . HIS A 1 131 ? 7.764 0.609 9.408 1.00 93.06 131 HIS A O 1
ATOM 924 N N . LEU A 1 132 ? 5.746 -0.183 8.837 1.00 91.81 132 LEU A N 1
ATOM 925 C CA . LEU A 1 132 ? 5.170 -0.124 10.181 1.00 91.81 132 LEU A CA 1
ATOM 926 C C . LEU A 1 132 ? 5.765 -1.188 11.128 1.00 91.81 132 LEU A C 1
ATOM 928 O O . LEU A 1 132 ? 5.547 -1.150 12.339 1.00 91.81 132 LEU A O 1
ATOM 932 N N . GLY A 1 133 ? 6.556 -2.127 10.601 1.00 86.06 133 GLY A N 1
ATOM 933 C CA . GLY A 1 133 ? 7.215 -3.159 11.396 1.00 86.06 133 GLY A CA 1
ATOM 934 C C . GLY A 1 133 ? 6.214 -4.158 11.970 1.00 86.06 133 GLY A C 1
ATOM 935 O O . GLY A 1 133 ? 5.390 -4.683 11.235 1.00 86.06 133 GLY A O 1
ATOM 936 N N . LYS A 1 134 ? 6.318 -4.475 13.266 1.00 82.75 134 LYS A N 1
ATOM 937 C CA . LYS A 1 134 ? 5.378 -5.354 13.996 1.00 82.75 134 LYS A CA 1
ATOM 938 C C . LYS A 1 134 ? 4.569 -4.606 15.058 1.00 82.75 134 LYS A C 1
ATOM 940 O O . LYS A 1 134 ? 3.831 -5.235 15.806 1.00 82.75 134 LYS A O 1
ATOM 945 N N . ASN A 1 135 ? 4.766 -3.295 15.176 1.00 82.00 135 ASN A N 1
ATOM 946 C CA . ASN A 1 135 ? 4.189 -2.510 16.254 1.00 82.00 135 ASN A CA 1
ATOM 947 C C . ASN A 1 135 ? 2.863 -1.896 15.802 1.00 82.00 135 ASN A C 1
ATOM 949 O O . ASN A 1 135 ? 2.817 -1.147 14.826 1.00 82.00 135 ASN A O 1
ATOM 953 N N . THR A 1 136 ? 1.791 -2.205 16.525 1.00 87.88 136 THR A N 1
ATOM 954 C CA . THR A 1 136 ? 0.463 -1.627 16.302 1.00 87.88 136 THR A CA 1
ATOM 955 C C . THR A 1 136 ? 0.201 -0.398 17.174 1.00 87.88 136 THR A C 1
ATOM 957 O O . THR A 1 136 ? -0.823 0.252 16.975 1.00 87.88 136 THR A O 1
ATOM 960 N N . ALA A 1 137 ? 1.095 -0.055 18.113 1.00 89.81 137 ALA A N 1
ATOM 961 C CA . ALA A 1 137 ? 0.891 1.031 19.074 1.00 89.81 137 ALA A CA 1
ATOM 962 C C . ALA A 1 137 ? 0.618 2.380 18.391 1.00 89.81 137 ALA A C 1
ATOM 964 O O . ALA A 1 137 ? -0.307 3.074 18.788 1.00 89.81 137 ALA A O 1
ATOM 965 N N . ASP A 1 138 ? 1.330 2.689 17.304 1.00 91.12 138 ASP A N 1
ATOM 966 C CA . ASP A 1 138 ? 1.236 3.985 16.614 1.00 91.12 138 ASP A CA 1
ATOM 967 C C . ASP A 1 138 ? -0.058 4.167 15.795 1.00 91.12 138 ASP A C 1
ATOM 969 O O . ASP A 1 138 ? -0.244 5.192 15.140 1.00 91.12 138 ASP A O 1
ATOM 973 N N . ILE A 1 139 ? -0.944 3.170 15.776 1.00 93.81 139 ILE A N 1
ATOM 974 C CA . ILE A 1 139 ? -2.211 3.189 15.026 1.00 93.81 139 ILE A CA 1
ATOM 975 C C . ILE A 1 139 ? -3.410 2.814 15.908 1.00 93.81 139 ILE A C 1
ATOM 977 O O . ILE A 1 139 ? -4.452 2.383 15.407 1.00 93.81 139 ILE A O 1
ATOM 981 N N . GLN A 1 140 ? -3.270 2.978 17.227 1.00 94.06 140 GLN A N 1
ATOM 982 C CA . GLN A 1 140 ? -4.340 2.748 18.198 1.00 94.06 140 GLN A CA 1
ATOM 983 C C . GLN A 1 140 ? -5.263 3.970 18.366 1.00 94.06 140 GLN A C 1
ATOM 985 O O . GLN A 1 140 ? -4.903 5.091 18.002 1.00 94.06 140 GLN A O 1
ATOM 990 N N . PRO A 1 141 ? -6.482 3.793 18.912 1.00 91.69 141 PRO A N 1
ATOM 991 C CA . PRO A 1 141 ? -7.370 4.913 19.207 1.00 91.69 141 PRO A CA 1
ATOM 992 C C . PRO A 1 141 ? -6.692 5.981 20.078 1.00 91.69 141 PRO A C 1
ATOM 994 O O . PRO A 1 141 ? -6.159 5.669 21.138 1.00 91.69 141 PRO A O 1
ATOM 997 N N . GLY A 1 142 ? -6.772 7.243 19.651 1.00 91.06 142 GLY A N 1
ATOM 998 C CA . GLY A 1 142 ? -6.156 8.382 20.343 1.00 91.06 142 GLY A CA 1
ATOM 999 C C . GLY A 1 142 ? -4.805 8.811 19.770 1.00 91.06 142 GLY A C 1
ATOM 1000 O O . GLY A 1 142 ? -4.370 9.923 20.051 1.00 91.06 142 GLY A O 1
ATOM 1001 N N . GLU A 1 143 ? -4.189 7.987 18.923 1.00 95.62 143 GLU A N 1
ATOM 1002 C CA . GLU A 1 143 ? -2.948 8.339 18.239 1.00 95.62 143 GLU A CA 1
ATOM 1003 C C . GLU A 1 143 ? -3.162 9.404 17.160 1.00 95.62 143 GLU A C 1
ATOM 1005 O O . GLU A 1 143 ? -4.156 9.370 16.427 1.00 95.62 143 GLU A O 1
ATOM 1010 N N . ASP A 1 144 ? -2.196 10.317 17.040 1.00 95.31 144 ASP A N 1
ATOM 1011 C CA . ASP A 1 144 ? -2.086 11.316 15.974 1.00 95.31 144 ASP A CA 1
ATOM 1012 C C . ASP A 1 144 ? -0.620 11.474 15.558 1.00 95.31 144 ASP A C 1
ATOM 1014 O O . ASP A 1 144 ? 0.176 12.138 16.224 1.00 95.31 144 ASP A O 1
ATOM 1018 N N . ASN A 1 145 ? -0.240 10.798 14.473 1.00 93.50 145 ASN A N 1
ATOM 1019 C CA . ASN A 1 145 ? 1.152 10.718 14.045 1.00 93.50 145 ASN A CA 1
ATOM 1020 C C . ASN A 1 145 ? 1.275 10.382 12.536 1.00 93.50 145 ASN A C 1
ATOM 1022 O O . ASN A 1 145 ? 0.282 10.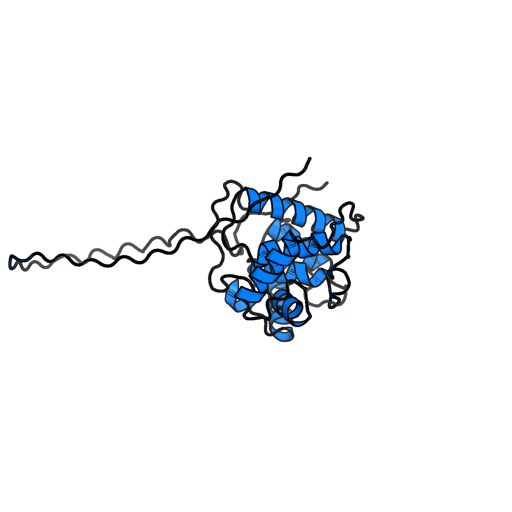078 11.866 1.00 93.50 145 ASN A O 1
ATOM 1026 N N . PRO A 1 146 ? 2.490 10.434 11.955 1.00 92.69 146 PRO A N 1
ATOM 1027 C CA . PRO A 1 146 ? 2.714 10.101 10.544 1.00 92.69 146 PRO A CA 1
ATOM 1028 C C . PRO A 1 146 ? 2.418 8.639 10.164 1.00 92.69 146 PRO A C 1
ATOM 1030 O O . PRO A 1 146 ? 2.076 8.368 9.011 1.00 92.69 146 PRO A O 1
ATOM 1033 N N . ASN A 1 147 ? 2.506 7.690 11.103 1.00 93.62 147 ASN A N 1
ATOM 1034 C CA . ASN A 1 147 ? 2.209 6.279 10.835 1.00 93.62 147 ASN A CA 1
ATOM 1035 C C . ASN A 1 147 ? 0.715 6.057 10.564 1.00 93.62 147 ASN A C 1
ATOM 1037 O O . ASN A 1 147 ? 0.365 5.167 9.790 1.00 93.62 147 ASN A O 1
ATOM 1041 N N . VAL A 1 148 ? -0.166 6.919 11.078 1.00 94.31 148 VAL A N 1
ATOM 1042 C CA . VAL A 1 148 ? -1.594 6.912 10.724 1.00 94.31 148 VAL A CA 1
ATOM 1043 C C . VAL A 1 148 ? -1.823 7.334 9.265 1.00 94.31 148 VAL A C 1
ATOM 1045 O O . VAL A 1 148 ? -2.659 6.745 8.574 1.00 94.31 148 VAL A O 1
ATOM 1048 N N . VAL A 1 149 ? -1.071 8.315 8.747 1.00 92.44 149 VAL A N 1
ATOM 1049 C CA . VAL A 1 149 ? -1.110 8.684 7.313 1.00 92.44 149 VAL A CA 1
ATOM 1050 C C . VAL A 1 149 ? -0.637 7.506 6.461 1.00 92.44 149 VAL A C 1
ATOM 1052 O O . VAL A 1 149 ? -1.291 7.128 5.486 1.00 92.44 149 VAL A O 1
ATOM 1055 N N . TRP A 1 150 ? 0.460 6.871 6.876 1.00 94.62 150 TRP A N 1
ATOM 1056 C CA . TRP A 1 150 ? 1.002 5.701 6.196 1.00 94.62 150 TRP A CA 1
ATOM 1057 C C . TRP A 1 150 ? 0.009 4.532 6.174 1.00 94.62 150 TRP A C 1
ATOM 1059 O O . TRP A 1 150 ? -0.232 3.923 5.129 1.00 94.62 150 TRP A O 1
ATOM 1069 N N . PHE A 1 151 ? -0.616 4.238 7.313 1.00 96.50 151 PHE A N 1
ATOM 1070 C CA . PHE A 1 151 ? -1.577 3.149 7.446 1.00 96.50 151 PHE A CA 1
ATOM 1071 C C . PHE A 1 151 ? -2.880 3.410 6.674 1.00 96.50 151 PHE A C 1
ATOM 1073 O O . PHE A 1 151 ? -3.462 2.488 6.103 1.00 96.50 151 PHE A O 1
ATOM 1080 N N . ASN A 1 152 ? -3.306 4.671 6.544 1.00 94.88 152 ASN A N 1
ATOM 1081 C CA . ASN A 1 152 ? -4.388 5.019 5.621 1.00 94.88 152 ASN A CA 1
ATOM 1082 C C . ASN A 1 152 ? -4.061 4.607 4.178 1.00 94.88 152 ASN A C 1
ATOM 1084 O O . ASN A 1 152 ? -4.931 4.062 3.498 1.00 94.88 152 ASN A O 1
ATOM 1088 N N . SER A 1 153 ? -2.816 4.811 3.731 1.00 95.81 153 SER A N 1
ATOM 1089 C CA . SER A 1 153 ? -2.352 4.359 2.413 1.00 95.81 153 SER A CA 1
ATOM 1090 C C . SER A 1 153 ? -2.439 2.838 2.267 1.00 95.81 153 SER A C 1
ATOM 1092 O O . SER A 1 153 ? -2.987 2.355 1.276 1.00 95.81 153 SER A O 1
ATOM 1094 N N . VAL A 1 154 ? -1.995 2.081 3.281 1.00 97.69 154 VAL A N 1
ATOM 1095 C CA . VAL A 1 154 ? -2.127 0.611 3.317 1.00 97.69 154 VAL A CA 1
ATOM 1096 C C . VAL A 1 154 ? -3.575 0.195 3.062 1.00 97.69 154 VAL A C 1
ATOM 1098 O O . VAL A 1 154 ? -3.843 -0.614 2.171 1.00 97.69 154 VAL A O 1
ATOM 1101 N N . LEU A 1 155 ? -4.516 0.751 3.831 1.00 97.06 155 LEU A N 1
ATOM 1102 C CA . LEU A 1 155 ? -5.913 0.347 3.739 1.00 97.06 155 LEU A CA 1
ATOM 1103 C C . LEU A 1 155 ? -6.563 0.753 2.418 1.00 97.06 155 LEU A C 1
ATOM 1105 O O . LEU A 1 155 ? -7.433 0.027 1.950 1.00 97.06 155 LEU A O 1
ATOM 1109 N N . LEU A 1 156 ? -6.164 1.867 1.796 1.00 94.62 156 LEU A N 1
ATOM 1110 C CA . LEU A 1 156 ? -6.666 2.223 0.464 1.00 94.62 156 LEU A CA 1
ATOM 1111 C C . LEU A 1 156 ? -6.343 1.130 -0.557 1.00 94.62 156 LEU A C 1
ATOM 1113 O O . LEU A 1 156 ? -7.231 0.686 -1.277 1.00 94.62 156 LEU A O 1
ATOM 1117 N N . TRP A 1 157 ? -5.099 0.652 -0.578 1.00 95.75 157 TRP A N 1
ATOM 1118 C CA . TRP A 1 157 ? -4.693 -0.460 -1.442 1.00 95.75 157 TRP A CA 1
ATOM 1119 C C . TRP A 1 157 ? -5.392 -1.771 -1.073 1.00 95.75 157 TRP A C 1
ATOM 1121 O O . TRP A 1 157 ? -5.880 -2.494 -1.948 1.00 95.75 157 TRP A O 1
ATOM 1131 N N . ALA A 1 158 ? -5.513 -2.035 0.230 1.00 97.06 158 ALA A N 1
ATOM 1132 C CA . ALA A 1 158 ? -6.097 -3.272 0.721 1.00 97.06 158 ALA A CA 1
ATOM 1133 C C . ALA A 1 158 ? -7.613 -3.360 0.508 1.00 97.06 158 ALA A C 1
ATOM 1135 O O . ALA A 1 158 ? -8.140 -4.464 0.433 1.00 97.06 158 ALA A O 1
ATOM 1136 N N . THR A 1 159 ? -8.328 -2.234 0.407 1.00 95.69 159 THR A N 1
ATOM 1137 C CA . THR A 1 159 ? -9.804 -2.232 0.406 1.00 95.69 159 THR A CA 1
ATOM 1138 C C . THR A 1 159 ? -10.453 -1.791 -0.895 1.00 95.69 159 THR A C 1
ATOM 1140 O O . THR A 1 159 ? -11.553 -2.255 -1.175 1.00 95.69 159 THR A O 1
ATOM 1143 N N . TYR A 1 160 ? -9.816 -0.938 -1.699 1.00 91.00 160 TYR A N 1
ATOM 1144 C CA . TYR A 1 160 ? -10.431 -0.459 -2.937 1.00 91.00 160 TYR A CA 1
ATOM 1145 C C . TYR A 1 160 ? -10.160 -1.400 -4.101 1.00 91.00 160 TYR A C 1
ATOM 1147 O O . TYR A 1 160 ? -9.030 -1.512 -4.567 1.00 91.00 160 TYR A O 1
ATOM 1155 N N . ASP A 1 161 ? -11.218 -2.048 -4.576 1.00 88.50 161 ASP A N 1
ATOM 1156 C CA . ASP A 1 161 ? -11.237 -2.877 -5.778 1.00 88.50 161 ASP A CA 1
ATOM 1157 C C . ASP A 1 161 ? -11.681 -2.110 -7.031 1.00 88.50 161 ASP A C 1
ATOM 1159 O O . ASP A 1 161 ? -11.482 -2.608 -8.131 1.00 88.50 161 ASP A O 1
ATOM 1163 N N . ARG A 1 162 ? -12.191 -0.880 -6.890 1.00 90.81 162 ARG A N 1
ATOM 1164 C CA . ARG A 1 162 ? -12.396 0.066 -7.994 1.00 90.81 162 ARG A CA 1
ATOM 1165 C C . ARG A 1 162 ? -11.538 1.317 -7.823 1.00 90.81 162 ARG A C 1
ATOM 1167 O O . ARG A 1 162 ? -11.684 2.063 -6.854 1.00 90.81 162 ARG A O 1
ATOM 1174 N N . ILE A 1 163 ? -10.677 1.577 -8.800 1.00 89.38 163 ILE A N 1
ATOM 1175 C CA . ILE A 1 163 ? -9.768 2.723 -8.838 1.00 89.38 163 ILE A CA 1
ATOM 1176 C C . ILE A 1 163 ? -10.370 3.798 -9.744 1.00 89.38 163 ILE A C 1
ATOM 1178 O O . ILE A 1 163 ? -10.276 3.734 -10.970 1.00 89.38 163 ILE A O 1
ATOM 1182 N N . THR A 1 164 ? -11.000 4.783 -9.111 1.00 92.50 164 THR A N 1
ATOM 1183 C CA . THR A 1 164 ? -11.531 5.999 -9.744 1.00 92.50 164 THR A CA 1
ATOM 1184 C C . THR A 1 164 ? -10.523 7.148 -9.654 1.00 92.50 164 THR A C 1
ATOM 1186 O O . THR A 1 164 ? -9.512 7.034 -8.954 1.00 92.50 164 THR A O 1
ATOM 1189 N N . ASP A 1 165 ? -10.801 8.281 -10.304 1.00 91.44 165 ASP A N 1
ATOM 1190 C CA . ASP A 1 165 ? -9.914 9.454 -10.255 1.00 91.44 165 ASP A CA 1
ATOM 1191 C C . ASP A 1 165 ? -9.634 9.919 -8.819 1.00 91.44 165 ASP A C 1
ATOM 1193 O O . ASP A 1 165 ? -8.487 10.124 -8.429 1.00 91.44 165 ASP A O 1
ATOM 1197 N N . ASN A 1 166 ? -10.663 9.982 -7.972 1.00 93.44 166 ASN A N 1
ATOM 1198 C CA . ASN A 1 166 ? -10.489 10.369 -6.569 1.00 93.44 166 ASN A CA 1
ATOM 1199 C C . ASN A 1 166 ? -9.592 9.384 -5.802 1.00 93.44 166 ASN A C 1
ATOM 1201 O O . ASN A 1 166 ? -8.791 9.791 -4.952 1.00 93.44 166 ASN A O 1
ATOM 1205 N N . VAL A 1 167 ? -9.703 8.086 -6.104 1.00 92.12 167 VAL A N 1
ATOM 1206 C CA . VAL A 1 167 ? -8.859 7.055 -5.490 1.00 92.12 167 VAL A CA 1
ATOM 1207 C C . VAL A 1 167 ? -7.412 7.227 -5.932 1.00 92.12 167 VAL A C 1
ATOM 1209 O O . VAL A 1 167 ? -6.528 7.281 -5.073 1.00 92.12 167 VAL A O 1
ATOM 1212 N N . VAL A 1 168 ? -7.165 7.364 -7.238 1.00 92.38 168 VAL A N 1
ATOM 1213 C CA . VAL A 1 168 ? -5.798 7.475 -7.756 1.00 92.38 168 VAL A CA 1
ATOM 1214 C C . VAL A 1 168 ? -5.131 8.776 -7.306 1.00 92.38 168 VAL A C 1
ATOM 1216 O O . VAL A 1 168 ? -3.956 8.752 -6.933 1.00 92.38 168 VAL A O 1
ATOM 1219 N N . THR A 1 169 ? -5.863 9.895 -7.235 1.00 94.31 169 THR A N 1
ATOM 1220 C CA . THR A 1 169 ? -5.357 11.155 -6.667 1.00 94.31 169 THR A CA 1
ATOM 1221 C C . THR A 1 169 ? -4.937 10.967 -5.211 1.00 94.31 169 THR A C 1
ATOM 1223 O O . THR A 1 169 ? -3.814 11.318 -4.844 1.00 94.31 169 THR A O 1
ATOM 1226 N N . THR A 1 170 ? -5.793 10.353 -4.389 1.00 93.25 170 THR A N 1
ATOM 1227 C CA . THR A 1 170 ? -5.500 10.131 -2.965 1.00 93.25 170 THR A CA 1
ATOM 1228 C C . THR A 1 170 ? -4.301 9.200 -2.771 1.00 93.25 170 THR A C 1
ATOM 1230 O O . THR A 1 170 ? -3.380 9.520 -2.018 1.00 93.25 170 THR A O 1
ATOM 1233 N N . GLN A 1 171 ? -4.269 8.071 -3.486 1.00 93.94 171 GLN A N 1
ATOM 1234 C CA . GLN A 1 171 ? -3.144 7.136 -3.437 1.00 93.94 171 GLN A CA 1
ATOM 1235 C C . GLN A 1 171 ? -1.845 7.805 -3.892 1.00 93.94 171 GLN A C 1
ATOM 1237 O O . GLN A 1 171 ? -0.819 7.639 -3.239 1.00 93.94 171 GLN A O 1
ATOM 1242 N N . SER A 1 172 ? -1.878 8.607 -4.959 1.00 94.69 172 SER A N 1
ATOM 1243 C CA . SER A 1 172 ? -0.696 9.318 -5.462 1.00 94.69 172 SER A CA 1
ATOM 1244 C C . SER A 1 172 ? -0.111 10.277 -4.429 1.00 94.69 172 SER A C 1
ATOM 1246 O O . SER A 1 172 ? 1.109 10.335 -4.270 1.00 94.69 172 SER A O 1
ATOM 1248 N N . LEU A 1 173 ? -0.963 11.013 -3.709 1.00 93.69 173 LEU A N 1
ATOM 1249 C CA . LEU A 1 173 ? -0.529 11.931 -2.655 1.00 93.69 173 LEU A CA 1
ATOM 1250 C C . LEU A 1 173 ? 0.162 11.185 -1.509 1.00 93.69 173 LEU A C 1
ATOM 1252 O O . LEU A 1 173 ? 1.269 11.557 -1.114 1.00 93.69 173 LEU A O 1
ATOM 1256 N N . PHE A 1 174 ? -0.441 10.100 -1.015 1.00 94.00 174 PHE A N 1
ATOM 1257 C CA . PHE A 1 174 ? 0.173 9.307 0.052 1.00 94.00 174 PHE A CA 1
ATOM 1258 C C . PHE A 1 174 ? 1.454 8.618 -0.397 1.00 94.00 174 PHE A C 1
ATOM 1260 O O . PHE A 1 174 ? 2.438 8.634 0.333 1.00 94.00 174 PHE A O 1
ATOM 1267 N N . ILE A 1 175 ? 1.485 8.065 -1.607 1.00 95.12 175 ILE A N 1
ATOM 1268 C CA . ILE A 1 175 ? 2.680 7.415 -2.140 1.00 95.12 175 ILE A CA 1
ATOM 1269 C C . ILE A 1 175 ? 3.846 8.404 -2.262 1.00 95.12 175 ILE A C 1
ATOM 1271 O O . ILE A 1 175 ? 4.956 8.084 -1.841 1.00 95.12 175 ILE A O 1
ATOM 1275 N N . ARG A 1 176 ? 3.603 9.629 -2.744 1.00 94.56 176 ARG A N 1
ATOM 1276 C CA . ARG A 1 176 ? 4.635 10.682 -2.796 1.00 94.56 176 ARG A CA 1
ATOM 1277 C C . ARG A 1 176 ? 5.140 11.053 -1.403 1.00 94.56 176 ARG A C 1
ATOM 1279 O O . ARG A 1 176 ? 6.350 11.099 -1.196 1.00 94.56 176 ARG A O 1
ATOM 1286 N N . SER A 1 177 ? 4.234 11.243 -0.443 1.00 92.06 177 SER A N 1
ATOM 1287 C CA . SER A 1 177 ? 4.605 11.508 0.954 1.00 92.06 177 SER A CA 1
ATOM 1288 C C . SER A 1 177 ? 5.428 10.363 1.559 1.00 92.06 177 SER A C 1
ATOM 1290 O O . SER A 1 177 ? 6.397 10.605 2.277 1.00 92.06 177 SER A O 1
ATOM 1292 N N . ASN A 1 178 ? 5.072 9.114 1.255 1.00 93.44 178 ASN A N 1
ATOM 1293 C CA . ASN A 1 178 ? 5.775 7.935 1.748 1.00 93.44 178 ASN A CA 1
ATOM 1294 C C . ASN A 1 178 ? 7.183 7.820 1.146 1.00 93.44 178 ASN A C 1
ATOM 1296 O O . ASN A 1 178 ? 8.128 7.521 1.871 1.00 93.44 178 ASN A O 1
ATOM 1300 N N . MET A 1 179 ? 7.354 8.098 -0.152 1.00 95.00 179 MET A N 1
ATOM 1301 C CA . MET A 1 179 ? 8.684 8.126 -0.776 1.00 95.00 179 MET A CA 1
ATOM 1302 C C . MET A 1 179 ? 9.583 9.194 -0.148 1.00 95.00 179 MET A C 1
ATOM 1304 O O . MET A 1 179 ? 10.716 8.884 0.211 1.00 95.00 179 MET A O 1
ATOM 1308 N N . GLN A 1 180 ? 9.062 10.408 0.066 1.00 92.44 180 GLN A N 1
ATOM 1309 C CA . GLN A 1 180 ? 9.800 11.479 0.744 1.00 92.44 180 GLN A CA 1
ATOM 1310 C C . GLN A 1 180 ? 10.278 11.037 2.134 1.00 92.44 180 GLN A C 1
ATOM 1312 O O . GLN A 1 180 ? 11.449 11.212 2.473 1.00 92.44 180 GLN A O 1
ATOM 1317 N N . TYR A 1 181 ? 9.396 10.405 2.916 1.00 91.56 181 TYR A N 1
ATOM 1318 C CA . TYR A 1 181 ? 9.750 9.861 4.227 1.00 91.56 181 TYR A CA 1
ATOM 1319 C C . TYR A 1 181 ? 10.895 8.840 4.141 1.00 91.56 181 TYR A C 1
ATOM 1321 O O . TYR A 1 181 ? 11.872 8.936 4.884 1.00 91.56 181 TYR A O 1
ATOM 1329 N N . LEU A 1 182 ? 10.808 7.885 3.209 1.00 93.44 182 LEU A N 1
ATOM 1330 C CA . LEU A 1 182 ? 11.837 6.855 3.011 1.00 93.44 182 LEU A CA 1
ATOM 1331 C C . LEU A 1 182 ? 13.186 7.441 2.577 1.00 93.44 182 LEU A C 1
ATOM 1333 O O . LEU A 1 182 ? 14.232 6.877 2.883 1.00 93.44 182 LEU A O 1
ATOM 1337 N N . GLN A 1 183 ? 13.165 8.589 1.906 1.00 92.62 183 GLN A N 1
ATOM 1338 C CA . GLN A 1 183 ? 14.351 9.335 1.489 1.00 92.62 183 GLN A CA 1
ATOM 1339 C C . GLN A 1 183 ? 14.892 10.268 2.590 1.00 92.62 183 GLN A C 1
ATOM 1341 O O . GLN A 1 183 ? 15.781 11.078 2.339 1.00 92.62 183 GLN A O 1
ATOM 1346 N N . GLY A 1 184 ? 14.383 10.156 3.822 1.00 91.00 184 GLY A N 1
ATOM 1347 C CA . GLY A 1 184 ? 14.869 10.905 4.982 1.00 91.00 184 GLY A CA 1
ATOM 1348 C C . GLY A 1 184 ? 14.261 12.300 5.137 1.00 91.00 184 GLY A C 1
ATOM 1349 O O . GLY A 1 184 ? 14.660 13.047 6.036 1.00 91.00 184 GLY A O 1
ATOM 1350 N N . VAL A 1 185 ? 13.277 12.669 4.310 1.00 92.00 185 VAL A N 1
ATOM 1351 C CA . VAL A 1 185 ? 12.528 13.913 4.503 1.00 92.00 185 VAL A CA 1
ATOM 1352 C C . VAL A 1 185 ? 11.611 13.742 5.709 1.00 92.00 185 VAL A C 1
ATOM 1354 O O . VAL A 1 185 ? 10.789 12.829 5.767 1.00 92.00 185 VAL A O 1
ATOM 1357 N N . LYS A 1 186 ? 11.729 14.641 6.691 1.00 86.88 186 LYS A N 1
ATOM 1358 C CA . LYS A 1 186 ? 10.866 14.605 7.878 1.00 86.88 186 LYS A CA 1
ATOM 1359 C C . LYS A 1 186 ? 9.392 14.723 7.464 1.00 86.88 186 LYS A C 1
ATOM 1361 O O . LYS A 1 186 ? 9.056 15.662 6.733 1.00 86.88 186 LYS A O 1
ATOM 1366 N N . PRO A 1 187 ? 8.508 13.833 7.951 1.00 82.31 187 PRO A N 1
ATOM 1367 C CA . PRO A 1 187 ? 7.093 13.906 7.628 1.00 82.31 187 PRO A CA 1
ATOM 1368 C C . PRO A 1 187 ? 6.517 15.214 8.165 1.00 82.31 187 PRO A C 1
ATOM 1370 O O . PRO A 1 187 ? 6.679 15.547 9.337 1.00 82.31 187 PRO A O 1
ATOM 1373 N N . ARG A 1 188 ? 5.855 15.967 7.285 1.00 78.50 188 ARG A N 1
ATOM 1374 C CA . ARG A 1 188 ? 5.110 17.177 7.665 1.00 78.50 188 ARG A CA 1
ATOM 1375 C C . ARG A 1 188 ? 3.663 16.865 8.030 1.00 78.50 188 ARG A C 1
ATOM 1377 O O . ARG A 1 188 ? 3.058 17.604 8.794 1.00 78.50 188 ARG A O 1
ATOM 1384 N N . ALA A 1 189 ? 3.116 15.794 7.459 1.00 84.50 189 ALA A N 1
ATOM 1385 C CA . ALA A 1 189 ? 1.753 15.360 7.698 1.00 84.50 189 ALA A CA 1
ATOM 1386 C C . ALA A 1 189 ? 1.699 14.355 8.853 1.00 84.50 189 ALA A C 1
ATOM 1388 O O . ALA A 1 189 ? 2.493 13.416 8.923 1.00 84.50 189 ALA A O 1
ATOM 1389 N N . HIS A 1 190 ? 0.714 14.550 9.714 1.00 91.06 190 HIS A N 1
ATOM 1390 C CA . HIS A 1 190 ? 0.260 13.620 10.734 1.00 91.06 190 HIS A CA 1
ATOM 1391 C C . HIS A 1 190 ? -1.265 13.547 10.635 1.00 91.06 190 HIS A C 1
ATOM 1393 O O . HIS A 1 190 ? -1.892 14.420 10.023 1.00 91.06 190 HIS A O 1
ATOM 1399 N N . ALA A 1 191 ? -1.852 12.467 11.135 1.00 91.38 191 ALA A N 1
ATOM 1400 C CA . ALA A 1 191 ? -3.294 12.306 11.138 1.00 91.38 191 ALA A CA 1
ATOM 1401 C C . ALA A 1 191 ? -3.738 11.563 12.398 1.00 91.38 191 ALA A C 1
ATOM 1403 O O . ALA A 1 191 ? -3.055 10.625 12.812 1.00 91.38 191 ALA A O 1
ATOM 1404 N N . PRO A 1 192 ? -4.910 11.904 12.958 1.00 95.94 192 PRO A N 1
ATOM 1405 C CA . PRO A 1 192 ? -5.480 11.157 14.060 1.00 95.94 192 PRO A CA 1
ATOM 1406 C C . PRO A 1 192 ? -6.124 9.855 13.582 1.00 95.94 192 PRO A C 1
ATOM 1408 O O . PRO A 1 192 ? -6.685 9.781 12.480 1.00 95.94 192 PRO A O 1
ATOM 1411 N N . VAL A 1 193 ? -6.149 8.846 14.452 1.00 94.94 193 VAL A N 1
ATOM 1412 C CA . VAL A 1 193 ? -7.030 7.683 14.293 1.00 94.94 193 VAL A CA 1
ATOM 1413 C C . VAL A 1 193 ? -8.482 8.132 14.480 1.00 94.94 193 VAL A C 1
ATOM 1415 O O . VAL A 1 193 ? -8.998 8.235 15.593 1.00 94.94 193 VAL A O 1
ATOM 1418 N N . ASN A 1 194 ? -9.142 8.424 13.360 1.00 94.88 194 ASN A N 1
ATOM 1419 C CA . ASN A 1 194 ? -10.505 8.947 13.302 1.00 94.88 194 ASN A CA 1
ATOM 1420 C C . ASN A 1 194 ? -11.534 7.872 12.911 1.00 94.88 194 ASN A C 1
ATOM 1422 O O . ASN A 1 194 ? -11.191 6.734 12.583 1.00 94.88 194 ASN A O 1
ATOM 1426 N N . ASP A 1 195 ? -12.816 8.231 12.935 1.00 95.44 195 ASP A N 1
ATOM 1427 C CA . ASP A 1 195 ? -13.891 7.274 12.657 1.00 95.44 195 ASP A CA 1
ATOM 1428 C C . ASP A 1 195 ? -13.889 6.782 11.205 1.00 95.44 195 ASP A C 1
ATOM 1430 O O . ASP A 1 195 ? -14.182 5.616 10.962 1.00 95.44 195 ASP A O 1
ATOM 1434 N N . ALA A 1 196 ? -13.455 7.606 10.245 1.00 93.44 196 ALA A N 1
ATOM 1435 C CA . ALA A 1 196 ? -13.305 7.172 8.855 1.00 93.44 196 ALA A CA 1
ATOM 1436 C C . ALA A 1 196 ? -12.256 6.054 8.711 1.00 93.44 196 ALA A C 1
ATOM 1438 O O . ALA A 1 196 ? -12.483 5.077 7.991 1.00 93.44 196 ALA A O 1
ATOM 1439 N N . LEU A 1 197 ? -11.130 6.161 9.425 1.00 95.31 197 LEU A N 1
ATOM 1440 C CA . LEU A 1 197 ? -10.123 5.105 9.473 1.00 95.31 197 LEU A CA 1
ATOM 1441 C C . LEU A 1 197 ? -10.684 3.843 10.140 1.00 95.31 197 LEU A C 1
ATOM 1443 O O . LEU A 1 197 ? -10.559 2.756 9.575 1.00 95.31 197 LEU A O 1
ATOM 1447 N N . LYS A 1 198 ? -11.353 3.978 11.293 1.00 96.94 198 LYS A N 1
ATOM 1448 C CA . LYS A 1 198 ? -11.974 2.839 11.993 1.00 96.94 198 LYS A CA 1
ATOM 1449 C C . LYS A 1 198 ? -12.986 2.110 11.111 1.00 96.94 198 LYS A C 1
ATOM 1451 O O . LYS A 1 198 ? -12.982 0.884 11.072 1.00 96.94 198 LYS A O 1
ATOM 1456 N N . GLU A 1 199 ? -13.824 2.830 10.367 1.00 96.88 199 GLU A N 1
ATOM 1457 C CA . GLU A 1 199 ? -14.784 2.211 9.445 1.00 96.88 199 GLU A CA 1
ATOM 1458 C C . GLU A 1 199 ? -14.091 1.463 8.300 1.00 96.88 199 GLU A C 1
ATOM 1460 O O . GLU A 1 199 ? -14.514 0.363 7.934 1.00 96.88 199 GLU A O 1
ATOM 1465 N N . ARG A 1 200 ? -12.971 1.981 7.780 1.00 96.25 200 ARG A N 1
ATOM 1466 C CA . ARG A 1 200 ? -12.179 1.254 6.778 1.00 96.25 200 ARG A CA 1
ATOM 1467 C C . ARG A 1 200 ? -11.517 0.000 7.361 1.00 96.25 200 ARG A C 1
ATOM 1469 O O . ARG A 1 200 ? -11.486 -1.028 6.687 1.00 96.25 200 ARG A O 1
ATOM 1476 N N . VAL A 1 201 ? -11.056 0.049 8.615 1.00 98.00 201 VAL A N 1
ATOM 1477 C CA . VAL A 1 201 ? -10.570 -1.138 9.343 1.00 98.00 201 VAL A CA 1
ATOM 1478 C C . VAL A 1 201 ? -11.689 -2.168 9.495 1.00 98.00 201 VAL A C 1
ATOM 1480 O O . VAL A 1 201 ? -11.480 -3.332 9.163 1.00 98.00 201 VAL A O 1
ATOM 1483 N N . LYS A 1 202 ? -12.896 -1.756 9.905 1.00 98.25 202 LYS A N 1
ATOM 1484 C CA . LYS A 1 202 ? -14.060 -2.655 10.015 1.00 98.25 202 LYS A CA 1
ATOM 1485 C C . LYS A 1 202 ? -14.418 -3.305 8.681 1.00 98.25 202 LYS A C 1
ATOM 1487 O O . LYS A 1 202 ? -14.727 -4.496 8.643 1.00 98.25 202 LYS A O 1
ATOM 1492 N N . LEU A 1 203 ? -14.382 -2.538 7.589 1.00 97.38 203 LEU A N 1
ATOM 1493 C CA . LEU A 1 203 ? -14.624 -3.053 6.241 1.00 97.38 203 LEU A CA 1
ATOM 1494 C C . LEU A 1 203 ? -13.604 -4.135 5.878 1.00 97.38 203 LEU A C 1
ATOM 1496 O O . LEU A 1 203 ? -13.994 -5.219 5.444 1.00 97.38 203 LEU A O 1
ATOM 1500 N N . TYR A 1 204 ? -12.319 -3.864 6.109 1.00 98.19 204 TYR A N 1
ATOM 1501 C CA . TYR A 1 204 ? -11.255 -4.831 5.864 1.00 98.19 204 TYR A CA 1
ATOM 1502 C C . TYR A 1 204 ? -11.413 -6.090 6.726 1.00 98.19 204 TYR A C 1
ATOM 1504 O O . TYR A 1 204 ? -11.414 -7.202 6.203 1.00 98.19 204 TYR A O 1
ATOM 1512 N N . GLN A 1 205 ? -11.623 -5.925 8.035 1.00 98.50 205 GLN A N 1
ATOM 1513 C CA . GLN A 1 205 ? -11.822 -7.029 8.977 1.00 98.50 205 GLN A CA 1
ATOM 1514 C C . GLN A 1 205 ? -12.976 -7.934 8.550 1.00 98.50 205 GLN A C 1
ATOM 1516 O O . GLN A 1 205 ? -12.809 -9.151 8.502 1.00 98.50 205 GLN A O 1
ATOM 1521 N N . ARG A 1 206 ? -14.116 -7.348 8.160 1.00 98.25 206 ARG A N 1
ATOM 1522 C CA . ARG A 1 206 ? -15.272 -8.105 7.667 1.00 98.25 206 ARG A CA 1
ATOM 1523 C C . ARG A 1 206 ? -14.921 -8.933 6.434 1.00 98.25 206 ARG A C 1
ATOM 1525 O O . ARG A 1 206 ? -15.256 -10.111 6.389 1.00 98.25 206 ARG A O 1
ATOM 1532 N N . ALA A 1 207 ? -14.234 -8.337 5.461 1.00 96.31 207 ALA A N 1
ATOM 1533 C CA . ALA A 1 207 ? -13.833 -9.034 4.2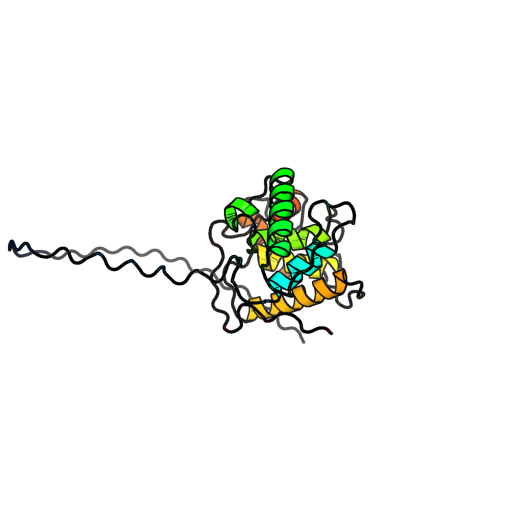41 1.00 96.31 207 ALA A CA 1
ATOM 1534 C C . ALA A 1 207 ? -12.841 -10.177 4.510 1.00 96.31 207 ALA A C 1
ATOM 1536 O O . ALA A 1 207 ? -12.857 -11.183 3.808 1.00 96.31 207 ALA A O 1
ATOM 1537 N N . MET A 1 208 ? -11.996 -10.034 5.533 1.00 96.94 208 MET A N 1
ATOM 1538 C CA . MET A 1 208 ? -11.015 -11.046 5.935 1.00 96.94 208 MET A CA 1
ATOM 1539 C C . MET A 1 208 ? -11.572 -12.094 6.912 1.00 96.94 208 MET A C 1
ATOM 1541 O O . MET A 1 208 ? -10.833 -12.986 7.326 1.00 96.94 208 MET A O 1
ATOM 1545 N N . GLY A 1 209 ? -12.846 -11.991 7.310 1.00 96.94 209 GLY A N 1
ATOM 1546 C CA . GLY A 1 209 ? -13.448 -12.880 8.310 1.00 96.94 209 GLY A CA 1
ATOM 1547 C C . GLY A 1 209 ? -12.877 -12.700 9.724 1.00 96.94 209 GLY A C 1
ATOM 1548 O O . GLY A 1 209 ? -12.894 -13.637 10.519 1.00 96.94 209 GLY A O 1
ATOM 1549 N N . LEU A 1 210 ? -12.346 -11.516 10.035 1.00 97.88 210 LEU A N 1
ATOM 1550 C CA . LEU A 1 210 ? -11.822 -11.155 11.353 1.00 97.88 210 LEU A CA 1
ATOM 1551 C C . LEU A 1 210 ? -12.926 -10.559 12.248 1.00 97.88 210 LEU A C 1
ATOM 1553 O O . LEU A 1 210 ? -13.931 -10.054 11.735 1.00 97.88 210 LEU A O 1
ATOM 1557 N N . PRO A 1 211 ? -12.740 -10.538 13.583 1.00 98.19 211 PRO A N 1
ATOM 1558 C CA . PRO A 1 211 ? -13.581 -9.742 14.473 1.00 98.19 211 PRO A CA 1
ATOM 1559 C C . PRO A 1 211 ? -13.630 -8.270 14.035 1.00 98.19 211 PRO A C 1
ATOM 1561 O O . PRO A 1 211 ? -12.601 -7.629 13.844 1.00 98.19 211 PRO A O 1
ATOM 1564 N N . VAL A 1 212 ? -14.838 -7.723 13.880 1.00 98.31 212 VAL A N 1
ATOM 1565 C CA . VAL A 1 212 ? -15.064 -6.367 13.350 1.00 98.31 212 VAL A CA 1
ATOM 1566 C C . VAL A 1 212 ? -15.006 -5.342 14.485 1.00 98.31 212 VAL A C 1
ATOM 1568 O O . VAL A 1 212 ? -16.023 -4.803 14.920 1.00 98.31 212 VAL A O 1
ATOM 1571 N N . THR A 1 213 ? -13.806 -5.107 15.009 1.00 96.69 213 THR A N 1
ATOM 1572 C CA . THR A 1 213 ? -13.570 -4.199 16.144 1.00 96.69 213 THR A CA 1
ATOM 1573 C C . THR A 1 213 ? -13.381 -2.749 15.699 1.00 96.69 213 THR A C 1
ATOM 1575 O O . THR A 1 213 ? -13.690 -1.824 16.448 1.00 96.69 213 THR A O 1
ATOM 1578 N N . GLY A 1 214 ? -12.889 -2.533 14.473 1.00 96.44 214 GLY A N 1
ATOM 1579 C CA . GLY A 1 214 ? -12.427 -1.223 14.005 1.00 96.44 214 GLY A CA 1
ATOM 1580 C C . GLY A 1 214 ? -11.098 -0.775 14.617 1.00 96.44 214 GLY A C 1
ATOM 1581 O O . GLY A 1 214 ? -10.644 0.330 14.328 1.00 96.44 214 GLY A O 1
ATOM 1582 N N . THR A 1 215 ? -10.473 -1.631 15.424 1.00 95.88 215 THR A N 1
ATOM 1583 C CA . THR A 1 215 ? -9.128 -1.452 15.971 1.00 95.88 215 THR A CA 1
ATOM 1584 C C . THR A 1 215 ? -8.158 -2.310 15.176 1.00 95.88 215 THR A C 1
ATOM 1586 O O . THR A 1 215 ? -8.471 -3.451 14.839 1.00 95.88 215 THR A O 1
ATOM 1589 N N . VAL A 1 216 ? -6.969 -1.784 14.887 1.00 95.38 216 VAL A N 1
ATOM 1590 C CA . VAL A 1 216 ? -5.922 -2.552 14.210 1.00 95.38 216 VAL A CA 1
ATOM 1591 C C . VAL A 1 216 ? -5.228 -3.452 15.229 1.00 95.38 216 VAL A C 1
ATOM 1593 O O . VAL A 1 216 ? -4.277 -3.046 15.894 1.00 95.38 216 VAL A O 1
ATOM 1596 N N . ASP A 1 217 ? -5.757 -4.661 15.380 1.00 94.50 217 ASP A N 1
ATOM 1597 C CA . ASP A 1 217 ? -5.176 -5.717 16.207 1.00 94.50 217 ASP A CA 1
ATOM 1598 C C . ASP A 1 217 ? -4.138 -6.554 15.440 1.00 94.50 217 ASP A C 1
ATOM 1600 O O . ASP A 1 217 ? -3.972 -6.427 14.223 1.00 94.50 217 ASP A O 1
ATOM 1604 N N . ASP A 1 218 ? -3.443 -7.438 16.156 1.00 94.06 218 ASP A N 1
ATOM 1605 C CA . ASP A 1 218 ? -2.382 -8.281 15.596 1.00 94.06 218 ASP A CA 1
ATOM 1606 C C . ASP A 1 218 ? -2.872 -9.167 14.445 1.00 94.06 218 ASP A C 1
ATOM 1608 O O . ASP A 1 218 ? -2.131 -9.412 13.491 1.00 94.06 218 ASP A O 1
ATOM 1612 N N .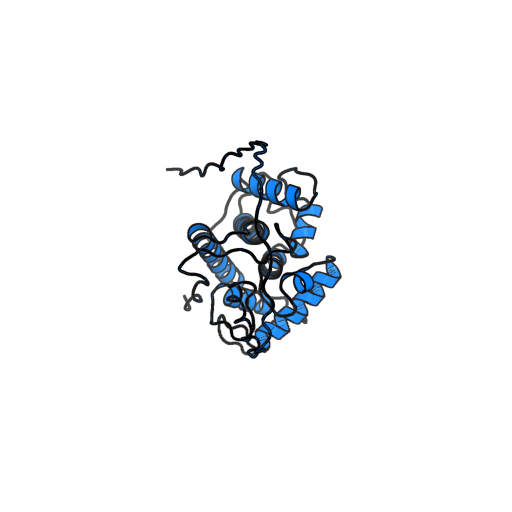 ALA A 1 219 ? -4.122 -9.638 14.499 1.00 95.62 219 ALA A N 1
ATOM 1613 C CA . ALA A 1 219 ? -4.701 -10.453 13.437 1.00 95.62 219 ALA A CA 1
ATOM 1614 C C . ALA A 1 219 ? -4.902 -9.625 12.161 1.00 95.62 219 ALA A C 1
ATOM 1616 O O . ALA A 1 219 ? -4.462 -10.034 11.085 1.00 95.62 219 ALA A O 1
ATOM 1617 N N . THR A 1 220 ? -5.492 -8.435 12.288 1.00 97.25 220 THR A N 1
ATOM 1618 C CA . THR A 1 220 ? -5.657 -7.469 11.191 1.00 97.25 220 THR A CA 1
ATOM 1619 C C . THR A 1 220 ? -4.307 -7.112 10.583 1.00 97.25 220 THR A C 1
ATOM 1621 O O . THR A 1 220 ? -4.116 -7.162 9.367 1.00 97.25 220 THR A O 1
ATOM 1624 N N . TYR A 1 221 ? -3.345 -6.807 11.447 1.00 95.56 221 TYR A N 1
ATOM 1625 C CA . TYR A 1 221 ? -2.004 -6.408 11.067 1.00 95.56 221 TYR A CA 1
ATOM 1626 C C . TYR A 1 221 ? -1.254 -7.531 10.331 1.00 95.56 221 TYR A C 1
ATOM 1628 O O . TYR A 1 221 ? -0.622 -7.290 9.301 1.00 95.56 221 TYR A O 1
ATOM 1636 N N . ARG A 1 222 ? -1.384 -8.781 10.799 1.00 95.69 222 ARG A N 1
ATOM 1637 C CA . ARG A 1 222 ? -0.807 -9.967 10.149 1.00 95.69 222 ARG A CA 1
ATOM 1638 C C . ARG A 1 222 ? -1.367 -10.187 8.742 1.00 95.69 222 ARG A C 1
ATOM 1640 O O . ARG A 1 222 ? -0.584 -10.477 7.840 1.00 95.69 222 ARG A O 1
ATOM 1647 N N . GLN A 1 223 ? -2.680 -10.034 8.544 1.00 97.38 223 GLN A N 1
ATOM 1648 C CA . GLN A 1 223 ? -3.287 -10.199 7.216 1.00 97.38 223 GLN A CA 1
ATOM 1649 C C . GLN A 1 223 ? -2.777 -9.150 6.220 1.00 97.38 223 GLN A C 1
ATOM 1651 O O . GLN A 1 223 ? -2.441 -9.491 5.084 1.00 97.38 223 GLN A O 1
ATOM 1656 N N . LEU A 1 224 ? -2.644 -7.896 6.659 1.00 97.75 224 LEU A N 1
ATOM 1657 C CA . LEU A 1 224 ? -2.113 -6.818 5.823 1.00 97.75 224 LEU A CA 1
ATOM 1658 C C . LEU A 1 224 ? -0.638 -7.048 5.458 1.00 97.75 224 LEU A C 1
ATOM 1660 O O . LEU A 1 224 ? -0.259 -6.839 4.307 1.00 97.75 224 LEU A O 1
ATOM 1664 N N . HIS A 1 225 ? 0.187 -7.535 6.393 1.00 97.06 225 HIS A N 1
ATOM 1665 C CA . HIS A 1 225 ? 1.576 -7.924 6.095 1.00 97.06 225 HIS A CA 1
ATOM 1666 C C . HIS A 1 225 ? 1.674 -9.061 5.080 1.00 97.06 225 HIS A C 1
ATOM 1668 O O . HIS A 1 225 ? 2.550 -9.028 4.226 1.00 97.06 225 HIS A O 1
ATOM 1674 N N . GLY A 1 226 ? 0.759 -10.031 5.126 1.00 96.88 226 GLY A N 1
ATOM 1675 C CA . GLY A 1 226 ? 0.667 -11.103 4.129 1.00 96.88 226 GLY A CA 1
ATOM 1676 C C . GLY A 1 226 ? 0.084 -10.670 2.778 1.00 96.88 226 GLY A C 1
ATOM 1677 O O . GLY A 1 226 ? -0.168 -11.520 1.923 1.00 96.88 226 GLY A O 1
ATOM 1678 N N . GLY A 1 227 ? -0.188 -9.373 2.592 1.00 96.94 227 GLY A N 1
ATOM 1679 C CA . GLY A 1 227 ? -0.743 -8.823 1.359 1.00 96.94 227 GLY A CA 1
ATOM 1680 C C . GLY A 1 227 ? -2.207 -9.193 1.131 1.00 96.94 227 GLY A C 1
ATOM 1681 O O . GLY A 1 227 ? -2.667 -9.166 -0.011 1.00 96.94 227 GLY A O 1
ATOM 1682 N N . ARG A 1 228 ? -2.963 -9.569 2.168 1.00 97.44 228 ARG A N 1
ATOM 1683 C CA . ARG A 1 228 ? -4.379 -9.898 1.975 1.00 97.44 228 ARG A CA 1
ATOM 1684 C C . ARG A 1 228 ? -5.199 -8.641 1.737 1.00 97.44 228 ARG A C 1
ATOM 1686 O O . ARG A 1 228 ? -5.055 -7.662 2.473 1.00 97.44 228 ARG A O 1
ATOM 1693 N N . ILE A 1 229 ? -6.067 -8.686 0.736 1.00 96.50 229 ILE A N 1
ATOM 1694 C CA . ILE A 1 229 ? -6.877 -7.561 0.264 1.00 96.50 229 ILE A CA 1
ATOM 1695 C C . ILE A 1 229 ? -8.332 -7.988 0.062 1.00 96.50 229 ILE A C 1
ATOM 1697 O O . ILE A 1 229 ? -8.641 -9.161 -0.142 1.00 96.50 229 ILE A O 1
ATOM 1701 N N . VAL A 1 230 ? -9.235 -7.013 0.081 1.0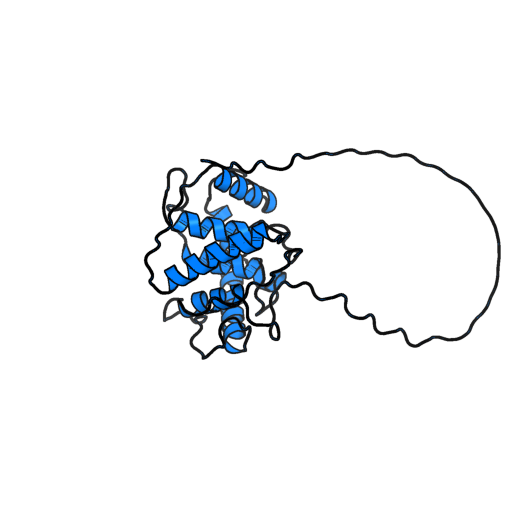0 95.00 230 VAL A N 1
ATOM 1702 C CA . VAL A 1 230 ? -10.628 -7.181 -0.341 1.00 95.00 230 VAL A CA 1
ATOM 1703 C C . VAL A 1 230 ? -10.666 -7.549 -1.826 1.00 95.00 230 VAL A C 1
ATOM 1705 O O . VAL A 1 230 ? -9.967 -6.921 -2.631 1.00 95.00 230 VAL A O 1
ATOM 1708 N N . SER A 1 231 ? -11.499 -8.539 -2.162 1.00 92.31 231 SER A N 1
ATOM 1709 C CA . SER A 1 231 ? -11.635 -9.100 -3.515 1.00 92.31 231 SER A CA 1
ATOM 1710 C C . SER A 1 231 ? -10.311 -9.701 -4.013 1.00 92.31 231 SER A C 1
ATOM 1712 O O . SER A 1 231 ? -9.789 -9.310 -5.048 1.00 92.31 231 SER A O 1
ATOM 1714 N N . GLN A 1 232 ? -9.728 -10.621 -3.230 1.00 91.94 232 GLN A N 1
ATOM 1715 C CA . GLN A 1 232 ? -8.389 -11.198 -3.452 1.00 91.94 232 GLN A CA 1
ATOM 1716 C C . GLN A 1 232 ? -8.199 -11.848 -4.833 1.00 91.94 232 GLN A C 1
ATOM 1718 O O . GLN A 1 232 ? -7.087 -11.912 -5.338 1.00 91.94 232 GLN A O 1
ATOM 1723 N N . ASP A 1 233 ? -9.265 -12.366 -5.429 1.00 88.25 233 ASP A N 1
ATOM 1724 C CA . ASP A 1 233 ? -9.282 -12.991 -6.752 1.00 88.25 233 ASP A CA 1
ATOM 1725 C C . ASP A 1 233 ? -9.476 -11.983 -7.898 1.00 88.25 233 ASP A C 1
ATOM 1727 O O . ASP A 1 233 ? -9.447 -12.366 -9.069 1.00 88.25 233 ASP A O 1
ATOM 1731 N N . GLN A 1 234 ? -9.639 -10.696 -7.577 1.00 85.19 234 GLN A N 1
ATOM 1732 C CA . GLN A 1 234 ? -9.869 -9.626 -8.537 1.00 85.19 234 GLN A CA 1
ATOM 1733 C C . GLN A 1 234 ? -8.759 -8.567 -8.423 1.00 85.19 234 GLN A C 1
ATOM 1735 O O . GLN A 1 234 ? -8.644 -7.880 -7.404 1.00 85.19 234 GLN A O 1
ATOM 1740 N N . PRO A 1 235 ? -7.951 -8.362 -9.479 1.00 72.25 235 PRO A N 1
ATOM 1741 C CA . PRO A 1 235 ? -6.830 -7.417 -9.444 1.00 72.25 235 PRO A CA 1
ATOM 1742 C C . PRO A 1 235 ? -7.273 -5.950 -9.289 1.00 72.25 235 PRO A C 1
ATOM 1744 O O . PRO A 1 235 ? -6.447 -5.087 -8.999 1.00 72.25 235 PRO A O 1
ATOM 1747 N N . GLY A 1 236 ? -8.574 -5.684 -9.426 1.00 80.19 236 GLY A N 1
ATOM 1748 C CA . GLY A 1 236 ? -9.207 -4.376 -9.339 1.00 80.19 236 GLY A CA 1
ATOM 1749 C C . GLY A 1 236 ? -9.646 -3.859 -10.710 1.00 80.19 236 GLY A C 1
ATOM 1750 O O . GLY A 1 236 ? -8.990 -4.094 -11.725 1.00 80.19 236 GLY A O 1
ATOM 1751 N N . GLU A 1 237 ? -10.773 -3.160 -10.735 1.00 87.00 237 GLU A N 1
ATOM 1752 C CA . GLU A 1 237 ? -11.275 -2.407 -11.879 1.00 87.00 237 GLU A CA 1
ATOM 1753 C C . GLU A 1 237 ? -10.680 -0.996 -11.855 1.00 87.00 237 GLU A C 1
ATOM 1755 O O . GLU A 1 237 ? -10.629 -0.350 -10.808 1.00 87.00 237 GLU A O 1
ATOM 1760 N N . VAL A 1 238 ? -10.250 -0.487 -13.007 1.00 89.31 238 VAL A N 1
ATOM 1761 C CA . VAL A 1 238 ? -9.735 0.879 -13.127 1.00 89.31 238 VAL A CA 1
ATOM 1762 C C . VAL A 1 238 ? -10.596 1.648 -14.106 1.00 89.31 238 VAL A C 1
ATOM 1764 O O . VAL A 1 238 ? -10.745 1.246 -15.256 1.00 89.31 238 VAL A O 1
ATOM 1767 N N . THR A 1 239 ? -11.129 2.769 -13.636 1.00 90.69 239 THR A N 1
ATOM 1768 C CA . THR A 1 239 ? -11.935 3.699 -14.436 1.00 90.69 239 THR A CA 1
ATOM 1769 C C . THR A 1 239 ? -11.366 5.116 -14.399 1.00 90.69 239 THR A C 1
ATOM 1771 O O . THR A 1 239 ? -12.039 6.045 -14.823 1.00 90.69 239 THR A O 1
ATOM 1774 N N . ALA A 1 240 ? -10.187 5.300 -13.803 1.00 90.50 240 ALA A N 1
ATOM 1775 C CA . ALA A 1 240 ? -9.520 6.589 -13.703 1.00 90.50 240 ALA A CA 1
ATOM 1776 C C . ALA A 1 240 ? -8.800 6.934 -15.013 1.00 90.50 240 ALA A C 1
ATOM 1778 O O . ALA A 1 240 ? -8.048 6.105 -15.533 1.00 90.50 240 ALA A O 1
ATOM 1779 N N . ASP A 1 241 ? -8.963 8.166 -15.492 1.00 87.81 241 ASP A N 1
ATOM 1780 C CA . ASP A 1 241 ? -8.410 8.607 -16.781 1.00 87.81 241 ASP A CA 1
ATOM 1781 C C . ASP A 1 241 ? -6.878 8.713 -16.740 1.00 87.81 241 ASP A C 1
ATOM 1783 O O . ASP A 1 241 ? -6.186 8.441 -17.719 1.00 87.81 241 ASP A O 1
ATOM 1787 N N . ASN A 1 242 ? -6.330 9.079 -15.579 1.00 85.06 242 ASN A N 1
ATOM 1788 C CA . ASN A 1 242 ? -4.896 9.313 -15.383 1.00 85.06 242 ASN A CA 1
ATOM 1789 C C . ASN A 1 242 ? -4.188 8.122 -14.719 1.00 85.06 242 ASN A C 1
ATOM 1791 O O . ASN A 1 242 ? -3.303 8.303 -13.875 1.00 85.06 242 ASN A O 1
ATOM 1795 N N . TYR A 1 243 ? -4.607 6.900 -15.061 1.00 89.00 243 TYR A N 1
ATOM 1796 C CA . TYR A 1 243 ? -4.009 5.677 -14.539 1.00 89.00 243 TYR A CA 1
ATOM 1797 C C . TYR A 1 243 ? -3.084 4.985 -15.561 1.00 89.00 243 TYR A C 1
ATOM 1799 O O . TYR A 1 243 ? -3.496 4.763 -16.698 1.00 89.00 243 TYR A O 1
ATOM 1807 N N . PRO A 1 244 ? -1.880 4.543 -15.154 1.00 91.88 244 PRO A N 1
ATOM 1808 C CA . PRO A 1 244 ? -1.258 4.814 -13.863 1.00 91.88 244 PRO A CA 1
ATOM 1809 C C . PRO A 1 244 ? -0.657 6.234 -13.811 1.00 91.88 244 PRO A C 1
ATOM 1811 O O . PRO A 1 244 ? -0.251 6.771 -14.843 1.00 91.88 244 PRO A O 1
ATOM 1814 N N . PRO A 1 245 ? -0.542 6.852 -12.621 1.00 93.81 245 PRO A N 1
ATOM 1815 C CA . PRO A 1 245 ? 0.083 8.161 -12.483 1.00 93.81 245 PRO A CA 1
ATOM 1816 C C . PRO A 1 245 ? 1.542 8.124 -12.927 1.00 93.81 245 PRO A C 1
ATOM 1818 O O . PRO A 1 245 ? 2.281 7.200 -12.574 1.00 93.81 245 PRO A O 1
ATOM 1821 N N . LEU A 1 246 ? 1.977 9.169 -13.628 1.00 94.62 246 LEU A N 1
ATOM 1822 C CA . LEU A 1 246 ? 3.380 9.333 -13.999 1.00 94.62 246 LEU A CA 1
ATOM 1823 C C . LEU A 1 246 ? 4.282 9.356 -12.753 1.00 94.62 246 LEU A C 1
ATOM 1825 O O . LEU A 1 246 ? 3.853 9.860 -11.701 1.00 94.62 246 LEU A O 1
ATOM 1829 N N . PRO A 1 247 ? 5.533 8.866 -12.865 1.00 96.31 247 PRO A N 1
ATOM 1830 C CA . PRO A 1 247 ? 6.505 8.970 -11.788 1.00 96.31 247 PRO A CA 1
ATOM 1831 C C . PRO A 1 247 ? 6.619 10.400 -11.255 1.00 96.31 247 PRO A C 1
ATOM 1833 O O . PRO A 1 247 ? 6.387 11.388 -11.958 1.00 96.31 247 PRO A O 1
ATOM 1836 N N . ALA A 1 248 ? 6.981 10.526 -9.986 1.00 92.12 248 ALA A N 1
ATOM 1837 C CA . ALA A 1 248 ? 7.460 11.785 -9.461 1.00 92.12 248 ALA A CA 1
ATOM 1838 C C . ALA A 1 248 ? 8.752 12.159 -10.194 1.00 92.12 248 ALA A C 1
ATOM 1840 O O . ALA A 1 248 ? 9.740 11.432 -10.118 1.00 92.12 248 ALA A O 1
ATOM 1841 N N . THR A 1 249 ? 8.720 13.285 -10.903 1.00 82.69 249 THR A N 1
ATOM 1842 C CA . THR A 1 249 ? 9.933 13.993 -11.305 1.00 82.69 249 THR A CA 1
ATOM 1843 C C . THR A 1 249 ? 10.628 14.469 -10.037 1.00 82.69 249 THR A C 1
ATOM 1845 O O . THR A 1 249 ? 9.935 14.950 -9.134 1.00 82.69 249 THR A O 1
ATOM 1848 N N . ASP A 1 250 ? 11.948 14.308 -9.967 1.00 54.69 250 ASP A N 1
ATOM 1849 C CA . ASP A 1 250 ? 12.767 14.700 -8.818 1.00 54.69 250 ASP A CA 1
ATOM 1850 C C . ASP A 1 250 ? 12.341 16.081 -8.283 1.00 54.69 250 ASP A C 1
ATOM 1852 O O . ASP A 1 250 ? 12.207 17.041 -9.048 1.00 54.69 250 ASP A O 1
ATOM 1856 N N . GLN A 1 251 ? 12.046 16.138 -6.979 1.00 42.06 251 GLN A N 1
ATOM 1857 C CA . GLN A 1 251 ? 11.802 17.371 -6.223 1.00 42.06 251 GLN A CA 1
ATOM 1858 C C . GLN A 1 251 ? 13.047 17.744 -5.434 1.00 42.06 251 GLN A C 1
ATOM 1860 O O . GLN A 1 251 ? 13.641 16.822 -4.829 1.00 42.06 251 GLN A O 1
#

Foldseek 3Di:
DDDDDDDDDDDDDDDDDDDDDDDDDDDDDDDDDPDPPDDPPPDPDAPPFADAPDDAFALLLLLLLLLCLPDPPDPLRQDDDDDRRHLDPSSQSSQLSLLVVLCVVLVACCCVQRNRSTHFLLSSLQSLLVVVPQDQPCQFAPHKFVVVLSVVLSLLSQEAQEAAQVSLVSNSVSSVQVSCVSVVNPRPDIGHNDPVQLVSLLNNCVQVVHPSPSGCDSVSSSCSNSSHHRPSNGRGHYPYPCPPPHHDDDD